Protein AF-A0A7W4IZR9-F1 (afdb_monomer)

Structure (mmCIF, N/CA/C/O backbone):
data_AF-A0A7W4IZR9-F1
#
_entry.id   AF-A0A7W4IZR9-F1
#
loop_
_atom_site.group_PDB
_atom_site.id
_atom_site.type_symbol
_atom_site.label_atom_id
_atom_site.label_alt_id
_atom_site.label_comp_id
_atom_site.label_asym_id
_atom_site.label_entity_id
_atom_site.label_seq_id
_atom_site.pdbx_PDB_ins_code
_atom_site.Cartn_x
_atom_site.Cartn_y
_atom_site.Cartn_z
_atom_site.occupancy
_atom_site.B_iso_or_equiv
_atom_site.auth_seq_id
_atom_site.auth_comp_id
_atom_site.auth_asym_id
_atom_site.auth_atom_id
_atom_site.pdbx_PDB_model_num
ATOM 1 N N . MET A 1 1 ? 8.338 9.611 -31.378 1.00 27.42 1 MET A N 1
ATOM 2 C CA . MET A 1 1 ? 8.002 8.928 -30.114 1.00 27.42 1 MET A CA 1
ATOM 3 C C . MET A 1 1 ? 8.174 7.439 -30.382 1.00 27.42 1 MET A C 1
ATOM 5 O O . MET A 1 1 ? 7.312 6.849 -31.015 1.00 27.42 1 MET A O 1
ATOM 9 N N . TRP A 1 2 ? 9.362 6.884 -30.121 1.00 26.83 2 TRP A N 1
ATOM 10 C CA . TRP A 1 2 ? 9.598 5.447 -30.323 1.00 26.83 2 TRP A CA 1
ATOM 11 C C . TRP A 1 2 ? 8.881 4.682 -29.202 1.00 26.83 2 TRP A C 1
ATOM 13 O O . TRP A 1 2 ? 8.985 5.121 -28.054 1.00 26.83 2 TRP A O 1
ATOM 23 N N . PRO A 1 3 ? 8.143 3.597 -29.494 1.00 40.88 3 PRO A N 1
ATOM 24 C CA . PRO A 1 3 ? 7.516 2.802 -28.455 1.00 40.88 3 PRO A CA 1
ATOM 25 C C . PRO A 1 3 ? 8.607 2.115 -27.625 1.00 40.88 3 PRO A C 1
ATOM 27 O O . PRO A 1 3 ? 9.744 1.935 -28.061 1.00 40.88 3 PRO A O 1
ATOM 30 N N . ILE A 1 4 ? 8.253 1.781 -26.393 1.00 46.88 4 ILE A N 1
ATOM 31 C CA . ILE A 1 4 ? 9.086 1.159 -25.361 1.00 46.88 4 ILE A CA 1
ATOM 32 C C . ILE A 1 4 ? 10.020 0.081 -25.952 1.00 46.88 4 ILE A C 1
ATOM 34 O O . ILE A 1 4 ? 9.574 -0.832 -26.649 1.00 46.88 4 ILE A O 1
ATOM 38 N N . SER A 1 5 ? 11.330 0.192 -25.692 1.00 54.25 5 SER A N 1
ATOM 39 C CA . SER A 1 5 ? 12.318 -0.663 -26.364 1.00 54.25 5 SER A CA 1
ATOM 40 C C . SER A 1 5 ? 12.225 -2.140 -25.919 1.00 54.25 5 SER A C 1
ATOM 42 O O . SER A 1 5 ? 12.101 -2.392 -24.716 1.00 54.25 5 SER A O 1
ATOM 44 N N . PRO A 1 6 ? 12.374 -3.125 -26.832 1.00 55.69 6 PRO A N 1
ATOM 45 C CA . PRO A 1 6 ? 12.184 -4.556 -26.540 1.00 55.69 6 PRO A CA 1
ATOM 46 C C . PRO A 1 6 ? 13.034 -5.119 -25.406 1.00 55.69 6 PRO A C 1
ATOM 48 O O . PRO A 1 6 ? 12.595 -5.948 -24.611 1.00 55.69 6 PRO A O 1
ATOM 51 N N . ARG A 1 7 ? 14.252 -4.595 -25.298 1.00 53.25 7 ARG A N 1
ATOM 52 C CA . ARG A 1 7 ? 15.245 -4.942 -24.280 1.00 53.25 7 ARG A CA 1
ATOM 53 C C . ARG A 1 7 ? 14.784 -4.651 -22.848 1.00 53.25 7 ARG A C 1
ATOM 55 O O . ARG A 1 7 ? 15.086 -5.423 -21.946 1.00 53.25 7 ARG A O 1
ATOM 62 N N . TRP A 1 8 ? 14.043 -3.563 -22.638 1.00 54.53 8 TRP A N 1
ATOM 63 C CA . TRP A 1 8 ? 13.625 -3.124 -21.305 1.00 54.53 8 TRP A CA 1
ATOM 64 C C . TRP A 1 8 ? 12.586 -4.066 -20.704 1.00 54.53 8 TRP A C 1
ATOM 66 O O . TRP A 1 8 ? 12.704 -4.451 -19.545 1.00 54.53 8 TRP A O 1
ATOM 76 N N . GLN A 1 9 ? 11.602 -4.486 -21.501 1.00 59.94 9 GLN A N 1
ATOM 77 C CA . GLN A 1 9 ? 10.526 -5.354 -21.021 1.00 59.94 9 GLN A CA 1
ATOM 78 C C . GLN A 1 9 ? 10.997 -6.790 -20.759 1.00 59.94 9 GLN A C 1
ATOM 80 O O . GLN A 1 9 ? 10.560 -7.398 -19.784 1.00 59.94 9 GLN A O 1
ATOM 85 N N . GLY A 1 10 ? 11.922 -7.321 -21.573 1.00 57.09 10 GLY A N 1
ATOM 86 C CA . GLY A 1 10 ? 12.512 -8.643 -21.328 1.00 57.09 10 GLY A CA 1
ATOM 87 C C . GLY A 1 10 ? 13.299 -8.696 -20.020 1.00 57.09 10 GLY A C 1
ATOM 88 O O . GLY A 1 10 ? 13.098 -9.574 -19.185 1.00 57.09 10 GLY A O 1
ATOM 89 N N . VAL A 1 11 ? 14.133 -7.687 -19.793 1.00 56.66 11 VAL A N 1
ATOM 90 C CA . VAL A 1 11 ? 14.929 -7.552 -18.571 1.00 56.66 11 VAL A CA 1
ATOM 91 C C . VAL A 1 11 ? 14.041 -7.281 -17.346 1.00 56.66 11 VAL A C 1
ATOM 93 O O . VAL A 1 11 ? 14.249 -7.881 -16.298 1.00 56.66 11 VAL A O 1
ATOM 96 N N . ALA A 1 12 ? 12.982 -6.479 -17.477 1.00 57.91 12 ALA A N 1
ATOM 97 C CA . ALA A 1 12 ? 11.989 -6.283 -16.418 1.00 57.91 12 ALA A CA 1
ATOM 98 C C . ALA A 1 12 ? 11.250 -7.584 -16.040 1.00 57.91 12 ALA A C 1
ATOM 100 O O . ALA A 1 12 ? 11.080 -7.872 -14.855 1.00 57.91 12 ALA A O 1
ATOM 101 N N . ARG A 1 13 ? 10.864 -8.410 -17.025 1.00 62.53 13 ARG A N 1
ATOM 102 C CA . ARG A 1 13 ? 10.234 -9.719 -16.773 1.00 62.53 13 ARG A CA 1
ATOM 103 C C . ARG A 1 13 ? 11.164 -10.710 -16.086 1.00 62.53 13 ARG A C 1
ATOM 105 O O . ARG A 1 13 ? 10.708 -11.425 -15.196 1.00 62.53 13 ARG A O 1
ATOM 112 N N . TYR A 1 14 ? 12.450 -10.725 -16.443 1.00 57.53 14 TYR A N 1
ATOM 113 C CA . TYR A 1 14 ? 13.435 -11.498 -15.684 1.00 57.53 14 TYR A CA 1
ATOM 114 C C . TYR A 1 14 ? 13.485 -11.040 -14.225 1.00 57.53 14 TYR A C 1
ATOM 116 O O . TYR A 1 14 ? 13.451 -11.876 -13.329 1.00 57.53 14 TYR A O 1
ATOM 124 N N . GLY A 1 15 ? 13.519 -9.726 -13.977 1.00 55.06 15 GLY A N 1
ATOM 125 C CA . GLY A 1 15 ? 13.535 -9.169 -12.620 1.00 55.06 15 GLY A CA 1
ATOM 126 C C . GLY A 1 15 ? 12.323 -9.584 -11.779 1.00 55.06 15 GLY A C 1
ATOM 127 O O . GLY A 1 15 ? 12.461 -9.778 -10.575 1.00 55.06 15 GLY A O 1
ATOM 128 N N . ALA A 1 16 ? 11.166 -9.780 -12.420 1.00 53.25 16 ALA A N 1
ATOM 129 C CA . ALA A 1 16 ? 9.924 -10.203 -11.775 1.00 53.25 16 ALA A CA 1
ATOM 130 C C . ALA A 1 16 ? 9.817 -11.715 -11.502 1.00 53.25 16 ALA A C 1
ATOM 132 O O . ALA A 1 16 ? 9.139 -12.108 -10.558 1.00 53.25 16 ALA A O 1
ATOM 133 N N . ARG A 1 17 ? 10.429 -12.575 -12.330 1.00 59.88 17 ARG A N 1
ATOM 134 C CA . ARG A 1 17 ? 10.197 -14.038 -12.291 1.00 59.88 17 ARG A CA 1
ATOM 135 C C . ARG A 1 17 ? 11.447 -14.901 -12.132 1.00 59.88 17 ARG A C 1
ATOM 137 O O . ARG A 1 17 ? 11.329 -16.102 -11.915 1.00 59.88 17 ARG A O 1
ATOM 144 N N . GLY A 1 18 ? 12.638 -14.326 -12.277 1.00 59.31 18 GLY A N 1
ATOM 145 C CA . GLY A 1 18 ? 13.913 -15.039 -12.167 1.00 59.31 18 GLY A CA 1
ATOM 146 C C . GLY A 1 18 ? 14.180 -16.066 -13.276 1.00 59.31 18 GLY A C 1
ATOM 147 O O . GLY A 1 18 ? 15.055 -16.913 -13.112 1.00 59.31 18 GLY A O 1
ATOM 148 N N . GLN A 1 19 ? 13.442 -16.027 -14.393 1.00 69.19 19 GLN A N 1
ATOM 149 C CA . GLN A 1 19 ? 13.581 -16.983 -15.498 1.00 69.19 19 GLN A CA 1
ATOM 150 C C . GLN A 1 19 ? 14.092 -16.309 -16.777 1.00 69.19 19 GLN A C 1
ATOM 152 O O . GLN A 1 19 ? 13.472 -15.385 -17.302 1.00 69.19 19 GLN A O 1
ATOM 157 N N . ALA A 1 20 ? 15.218 -16.800 -17.306 1.00 68.75 20 ALA A N 1
ATOM 158 C CA . ALA A 1 20 ? 15.829 -16.287 -18.536 1.00 68.75 20 ALA A CA 1
ATOM 159 C C . ALA A 1 20 ? 14.949 -16.507 -19.779 1.00 68.75 20 ALA A C 1
ATOM 161 O O . ALA A 1 20 ? 14.895 -15.634 -20.641 1.00 68.75 20 ALA A O 1
ATOM 162 N N . ALA A 1 21 ? 14.203 -17.615 -19.833 1.00 73.25 21 ALA A N 1
ATOM 163 C CA . ALA A 1 21 ? 13.270 -17.917 -20.921 1.00 73.25 21 ALA A CA 1
ATOM 164 C C . ALA A 1 21 ? 12.204 -16.819 -21.093 1.00 73.25 21 ALA A C 1
ATOM 166 O O . ALA A 1 21 ? 12.050 -16.267 -22.181 1.00 73.25 21 ALA A O 1
ATOM 167 N N . ASP A 1 22 ? 11.564 -16.406 -19.992 1.00 70.44 22 ASP A N 1
ATOM 168 C CA . ASP A 1 22 ? 10.565 -15.328 -19.983 1.00 70.44 22 ASP A CA 1
ATOM 169 C C . ASP A 1 22 ? 11.148 -13.989 -20.465 1.00 70.44 22 ASP A C 1
ATOM 171 O O . ASP A 1 22 ? 10.457 -13.190 -21.107 1.00 70.44 22 ASP A O 1
ATOM 175 N N . ALA A 1 23 ? 12.428 -13.742 -20.174 1.00 69.25 23 ALA A N 1
ATOM 176 C CA . ALA A 1 23 ? 13.152 -12.555 -20.614 1.00 69.25 23 ALA A CA 1
ATOM 177 C C . ALA A 1 23 ? 13.374 -12.549 -22.131 1.00 69.25 23 ALA A C 1
ATOM 179 O O . ALA A 1 23 ? 13.130 -11.535 -22.792 1.00 69.25 23 ALA A O 1
ATOM 180 N N . LEU A 1 24 ? 13.820 -13.689 -22.670 1.00 76.00 24 LEU A N 1
ATOM 181 C CA . LEU A 1 24 ? 14.088 -13.896 -24.091 1.00 76.00 24 LEU A CA 1
ATOM 182 C C . LEU A 1 24 ? 12.796 -13.800 -24.913 1.00 76.00 24 LEU A C 1
ATOM 184 O O . LEU A 1 24 ? 12.752 -13.055 -25.893 1.00 76.00 24 LEU A O 1
ATOM 188 N N . ASP A 1 25 ? 11.728 -14.471 -24.478 1.00 79.69 25 ASP A N 1
ATOM 189 C CA . ASP A 1 25 ? 10.438 -14.470 -25.176 1.00 79.69 25 ASP A CA 1
ATOM 190 C C . ASP A 1 25 ? 9.764 -13.097 -25.167 1.00 79.69 25 ASP A C 1
ATOM 192 O O . ASP A 1 25 ? 9.216 -12.661 -26.182 1.00 79.69 25 ASP A O 1
ATOM 196 N N . THR A 1 26 ? 9.834 -12.382 -24.041 1.00 75.88 26 THR A N 1
ATOM 197 C CA . THR A 1 26 ? 9.292 -11.020 -23.954 1.00 75.88 26 THR A CA 1
ATOM 198 C C . THR A 1 26 ? 10.083 -10.063 -24.841 1.00 75.88 26 THR A C 1
ATOM 200 O O . THR A 1 26 ? 9.488 -9.256 -25.552 1.00 75.88 26 THR A O 1
ATOM 203 N N . ALA A 1 27 ? 11.417 -10.159 -24.850 1.00 73.88 27 ALA A N 1
ATOM 204 C CA . ALA A 1 27 ? 12.244 -9.335 -25.725 1.00 73.88 27 ALA A CA 1
ATOM 205 C C . ALA A 1 27 ? 11.948 -9.598 -27.212 1.00 73.88 27 ALA A C 1
ATOM 207 O O . ALA A 1 27 ? 11.885 -8.643 -27.984 1.00 73.88 27 ALA A O 1
ATOM 208 N N . ALA A 1 28 ? 11.705 -10.854 -27.606 1.00 77.00 28 ALA A N 1
ATOM 209 C CA . ALA A 1 28 ? 11.294 -11.203 -28.966 1.00 77.00 28 ALA A CA 1
ATOM 210 C C . ALA A 1 28 ? 9.917 -10.620 -29.315 1.00 77.00 28 ALA A C 1
ATOM 212 O O . ALA A 1 28 ? 9.782 -9.910 -30.309 1.00 77.00 28 ALA A O 1
ATOM 213 N N . ALA A 1 29 ? 8.914 -10.825 -28.456 1.00 76.88 29 ALA A N 1
ATOM 214 C CA . ALA A 1 29 ? 7.553 -10.335 -28.686 1.00 76.88 29 ALA A CA 1
ATOM 215 C C . ALA A 1 29 ? 7.487 -8.803 -28.823 1.00 76.88 29 ALA A C 1
ATOM 217 O O . ALA A 1 29 ? 6.758 -8.268 -29.657 1.00 76.88 29 ALA A O 1
ATOM 218 N N . VAL A 1 30 ? 8.274 -8.068 -28.034 1.00 72.19 30 VAL A N 1
ATOM 219 C CA . VAL A 1 30 ? 8.316 -6.603 -28.142 1.00 72.19 30 VAL A CA 1
ATOM 220 C C . VAL A 1 30 ? 9.112 -6.157 -29.370 1.00 72.19 30 VAL A C 1
ATOM 222 O O . VAL A 1 30 ? 8.834 -5.093 -29.922 1.00 72.19 30 VAL A O 1
ATOM 225 N N . ALA A 1 31 ? 10.085 -6.945 -29.833 1.00 72.06 31 ALA A N 1
ATOM 226 C CA . ALA A 1 31 ? 10.785 -6.669 -31.083 1.00 72.06 31 ALA A CA 1
ATOM 227 C C . ALA A 1 31 ? 9.821 -6.785 -32.276 1.00 72.06 31 ALA A C 1
ATOM 229 O O . ALA A 1 31 ? 9.785 -5.878 -33.110 1.00 72.06 31 ALA A O 1
ATOM 230 N N . GLU A 1 32 ? 8.973 -7.819 -32.288 1.00 77.31 32 GLU A N 1
ATOM 231 C CA . GLU A 1 32 ? 7.885 -7.983 -33.262 1.00 77.31 32 GLU A CA 1
ATOM 232 C C . GLU A 1 32 ? 6.902 -6.801 -33.223 1.00 77.31 32 GLU A C 1
ATOM 234 O O . GLU A 1 32 ? 6.592 -6.196 -34.251 1.00 77.31 32 GLU A O 1
ATOM 239 N N . LEU A 1 33 ? 6.482 -6.387 -32.020 1.00 73.00 33 LEU A N 1
ATOM 240 C CA . LEU A 1 33 ? 5.587 -5.239 -31.830 1.00 73.00 33 LEU A CA 1
ATOM 241 C C . LEU A 1 33 ? 6.182 -3.921 -32.361 1.00 73.00 33 LEU A C 1
ATOM 243 O O . LEU A 1 33 ? 5.450 -3.029 -32.786 1.00 73.00 33 LEU A O 1
ATOM 247 N N . ASN A 1 34 ? 7.512 -3.804 -32.363 1.00 68.31 34 ASN A N 1
ATOM 248 C CA . ASN A 1 34 ? 8.249 -2.654 -32.885 1.00 68.31 34 ASN A CA 1
ATOM 249 C C . ASN A 1 34 ? 8.619 -2.784 -34.378 1.00 68.31 34 ASN A C 1
ATOM 251 O O . ASN A 1 34 ? 9.448 -2.022 -34.878 1.00 68.31 34 ASN A O 1
ATOM 255 N N . GLY A 1 35 ? 7.991 -3.711 -35.110 1.00 70.38 35 GLY A N 1
ATOM 256 C CA . GLY A 1 35 ? 8.065 -3.785 -36.571 1.00 70.38 35 GLY A CA 1
ATOM 257 C C . GLY A 1 35 ? 9.043 -4.817 -37.134 1.00 70.38 35 GLY A C 1
ATOM 258 O O . GLY A 1 35 ? 9.274 -4.815 -38.347 1.00 70.38 35 GLY A O 1
ATOM 259 N N . LEU A 1 36 ? 9.606 -5.708 -36.307 1.00 78.00 36 LEU A N 1
ATOM 260 C CA . LEU A 1 36 ? 10.170 -6.959 -36.826 1.00 78.00 36 LEU A CA 1
ATOM 261 C C . LEU A 1 36 ? 9.022 -7.870 -37.288 1.00 78.00 36 LEU A C 1
ATOM 263 O O . LEU A 1 36 ? 8.046 -8.034 -36.560 1.00 78.00 36 LEU A O 1
ATOM 267 N N . PRO A 1 37 ? 9.094 -8.471 -38.485 1.00 79.12 37 PRO A N 1
ATOM 268 C CA . PRO A 1 37 ? 8.110 -9.471 -38.866 1.00 79.12 37 PRO A CA 1
ATOM 269 C C . PRO A 1 37 ? 8.256 -10.691 -37.952 1.00 79.12 37 PRO A C 1
ATOM 271 O O . PRO A 1 37 ? 9.381 -11.107 -37.682 1.00 79.12 37 PRO A O 1
ATOM 274 N N . ALA A 1 38 ? 7.135 -11.271 -37.520 1.00 76.12 38 ALA A N 1
ATOM 275 C CA . ALA A 1 38 ? 7.148 -12.511 -36.750 1.00 76.12 38 ALA A CA 1
ATOM 276 C C . ALA A 1 38 ? 7.843 -13.617 -37.556 1.00 76.12 38 ALA A C 1
ATOM 278 O O . ALA A 1 38 ? 7.475 -13.888 -38.707 1.00 76.12 38 ALA A O 1
ATOM 279 N N . GLY A 1 39 ? 8.872 -14.214 -36.965 1.00 77.94 39 GLY A N 1
ATOM 280 C CA . GLY A 1 39 ? 9.721 -15.194 -37.615 1.00 77.94 39 GLY A CA 1
ATOM 281 C C . GLY A 1 39 ? 9.673 -16.568 -36.965 1.00 77.94 39 GLY A C 1
ATOM 282 O O . GLY A 1 39 ? 8.850 -16.877 -36.101 1.00 77.94 39 GLY A O 1
ATOM 283 N N . THR A 1 40 ? 10.568 -17.438 -37.428 1.00 83.12 40 THR A N 1
ATOM 284 C CA . THR A 1 40 ? 10.798 -18.724 -36.769 1.00 83.12 40 THR A CA 1
ATOM 285 C C . THR A 1 40 ? 11.778 -18.513 -35.626 1.00 83.12 40 THR A C 1
ATOM 287 O O . THR A 1 40 ? 12.923 -18.109 -35.856 1.00 83.12 40 THR A O 1
ATOM 290 N N . ARG A 1 41 ? 11.327 -18.821 -34.407 1.00 85.50 41 ARG A N 1
ATOM 291 C CA . ARG A 1 41 ? 12.147 -18.778 -33.197 1.00 85.50 41 ARG A CA 1
ATOM 292 C C . ARG A 1 41 ? 12.936 -20.075 -33.040 1.00 85.50 41 ARG A C 1
ATOM 294 O O . ARG A 1 41 ? 12.390 -21.168 -33.171 1.00 85.50 41 ARG A O 1
ATOM 301 N N . SER A 1 42 ? 14.223 -19.952 -32.754 1.00 84.94 42 SER A N 1
ATOM 302 C CA . SER A 1 42 ? 15.137 -21.071 -32.501 1.00 84.94 42 SER A CA 1
ATOM 303 C C . SER A 1 42 ? 16.164 -20.682 -31.440 1.00 84.94 42 SER A C 1
ATOM 305 O O . SER A 1 42 ? 16.415 -19.499 -31.239 1.00 84.94 42 SER A O 1
ATOM 307 N N . GLY A 1 43 ? 16.747 -21.647 -30.734 1.00 81.94 43 GLY A N 1
ATOM 308 C CA . GLY A 1 43 ? 17.713 -21.376 -29.666 1.00 81.94 43 GLY A CA 1
ATOM 309 C C . GLY A 1 43 ? 17.598 -22.367 -28.516 1.00 81.94 43 GLY A C 1
ATOM 310 O O . GLY A 1 43 ? 16.838 -23.330 -28.597 1.00 81.94 43 GLY A O 1
ATOM 311 N N . ASP A 1 44 ? 18.362 -22.134 -27.452 1.00 79.94 44 ASP A N 1
ATOM 312 C CA . ASP A 1 44 ? 18.345 -22.981 -26.253 1.00 79.94 44 ASP A CA 1
ATOM 313 C C . ASP A 1 44 ? 17.258 -22.565 -25.243 1.00 79.94 44 ASP A C 1
ATOM 315 O O . ASP A 1 44 ? 17.029 -23.275 -24.266 1.00 79.94 44 ASP A O 1
ATOM 319 N N . GLY A 1 45 ? 16.600 -21.417 -25.464 1.00 73.44 45 GLY A N 1
ATOM 320 C CA . GLY A 1 45 ? 15.556 -20.870 -24.590 1.00 73.44 45 GLY A CA 1
ATOM 321 C C . GLY A 1 45 ? 16.053 -20.459 -23.200 1.00 73.44 45 GLY A C 1
ATOM 322 O O . GLY A 1 45 ? 15.251 -20.078 -22.354 1.00 73.44 45 GLY A O 1
ATOM 323 N N . ALA A 1 46 ? 17.362 -20.521 -22.954 1.00 72.38 46 ALA A N 1
ATOM 324 C CA . ALA A 1 46 ? 17.973 -20.277 -21.651 1.00 72.38 46 ALA A CA 1
ATOM 325 C C . ALA A 1 46 ? 19.037 -19.176 -21.701 1.00 72.38 46 ALA A C 1
ATOM 327 O O . ALA A 1 46 ? 19.160 -18.390 -20.765 1.00 72.38 46 ALA A O 1
ATOM 328 N N . THR A 1 47 ? 19.793 -19.094 -22.793 1.00 79.25 47 THR A N 1
ATOM 329 C CA . THR A 1 47 ? 20.830 -18.078 -23.002 1.00 79.25 47 THR A CA 1
ATOM 330 C C . THR A 1 47 ? 20.696 -17.378 -24.340 1.00 79.25 47 THR A C 1
ATOM 332 O O . THR A 1 47 ? 21.155 -16.250 -24.477 1.00 79.25 47 THR A O 1
ATOM 335 N N . THR A 1 48 ? 20.073 -18.011 -25.330 1.00 85.00 48 THR A N 1
ATOM 336 C CA . THR A 1 48 ? 19.986 -17.472 -26.681 1.00 85.00 48 THR A CA 1
ATOM 337 C C . THR A 1 48 ? 18.641 -17.800 -27.307 1.00 85.00 48 THR A C 1
ATOM 339 O O . THR A 1 48 ? 18.183 -18.944 -27.292 1.00 85.00 48 THR A O 1
ATOM 342 N N . LEU A 1 49 ? 18.041 -16.786 -27.921 1.00 87.44 49 LEU A N 1
ATOM 343 C CA . LEU A 1 49 ? 16.877 -16.908 -28.780 1.00 87.44 49 LEU A CA 1
ATOM 344 C C . LEU A 1 49 ? 17.148 -16.144 -30.078 1.00 87.44 49 LEU A C 1
ATOM 346 O O . LEU A 1 49 ? 17.493 -14.965 -30.063 1.00 87.44 49 LEU A O 1
ATOM 350 N N . THR A 1 50 ? 17.000 -16.819 -31.206 1.00 86.38 50 THR A N 1
ATOM 351 C CA . THR A 1 50 ? 17.118 -16.248 -32.543 1.00 86.38 50 THR A CA 1
ATOM 352 C C . THR A 1 50 ? 15.752 -16.265 -33.203 1.00 86.38 50 THR A C 1
ATOM 354 O O . THR A 1 50 ? 15.163 -17.331 -33.377 1.00 86.38 50 THR A O 1
ATOM 357 N N . ASP A 1 51 ? 15.271 -15.091 -33.589 1.00 85.62 51 ASP A N 1
ATOM 358 C CA . ASP A 1 51 ? 14.058 -14.912 -34.374 1.00 85.62 51 ASP A CA 1
ATOM 359 C C . ASP A 1 51 ? 14.428 -14.510 -35.806 1.00 85.62 51 ASP A C 1
ATOM 361 O O . ASP A 1 51 ? 15.184 -13.561 -36.033 1.00 85.62 51 ASP A O 1
ATOM 365 N N . SER A 1 52 ? 13.954 -15.280 -36.780 1.00 84.38 52 SER A N 1
ATOM 366 C CA . SER A 1 52 ? 14.347 -15.148 -38.183 1.00 84.38 52 SER A CA 1
ATOM 367 C C . SER A 1 52 ? 13.129 -15.000 -39.088 1.00 84.38 52 SER A C 1
ATOM 369 O O . SER A 1 52 ? 12.279 -15.889 -39.170 1.00 84.38 52 SER A O 1
ATOM 371 N N . ALA A 1 53 ? 13.056 -13.872 -39.796 1.00 82.44 53 ALA A N 1
ATOM 372 C CA . ALA A 1 53 ? 11.948 -13.535 -40.681 1.00 82.44 53 ALA A CA 1
ATOM 373 C C . ALA A 1 53 ? 12.456 -12.929 -41.998 1.00 82.44 53 ALA A C 1
ATOM 375 O O . ALA A 1 53 ? 12.751 -11.734 -42.106 1.00 82.44 53 ALA A O 1
ATOM 376 N N . GLY A 1 54 ? 12.559 -13.761 -43.037 1.00 80.94 54 GLY A N 1
ATOM 377 C CA . GLY A 1 54 ? 13.047 -13.339 -44.351 1.00 80.94 54 GLY A CA 1
ATOM 378 C C . GLY A 1 54 ? 14.488 -12.819 -44.291 1.00 80.94 54 GLY A C 1
ATOM 379 O O . GLY A 1 54 ? 15.399 -13.561 -43.945 1.00 80.94 54 GLY A O 1
ATOM 380 N N . ALA A 1 55 ? 14.696 -11.545 -44.638 1.00 76.56 55 ALA A N 1
ATOM 381 C CA . ALA A 1 55 ? 16.012 -10.892 -44.601 1.00 76.56 55 ALA A CA 1
ATOM 382 C C . ALA A 1 55 ? 16.410 -10.361 -43.209 1.00 76.56 55 ALA A C 1
ATOM 384 O O . ALA A 1 55 ? 17.473 -9.751 -43.082 1.00 76.56 55 ALA A O 1
ATOM 385 N N . TYR A 1 56 ? 15.551 -10.535 -42.200 1.00 82.06 56 TYR A N 1
ATOM 386 C CA . TYR A 1 56 ? 15.774 -10.085 -40.830 1.00 82.06 56 TYR A CA 1
ATOM 387 C C . TYR A 1 56 ? 16.170 -11.256 -39.935 1.00 82.06 56 TYR A C 1
ATOM 389 O O . TYR A 1 56 ? 15.507 -12.294 -39.929 1.00 82.06 56 TYR A O 1
ATOM 397 N N . VAL A 1 57 ? 17.217 -11.055 -39.140 1.00 84.25 57 VAL A N 1
ATOM 398 C CA . VAL A 1 57 ? 17.627 -11.969 -38.072 1.00 84.25 57 VAL A CA 1
ATOM 399 C C . VAL A 1 57 ? 17.808 -11.159 -36.795 1.00 84.25 57 VAL A C 1
ATOM 401 O O . VAL A 1 57 ? 18.684 -10.298 -36.723 1.00 84.25 57 VAL A O 1
ATOM 404 N N . ALA A 1 58 ? 16.985 -11.426 -35.786 1.00 84.00 58 ALA A N 1
ATOM 405 C CA . ALA A 1 58 ? 17.144 -10.898 -34.442 1.00 84.00 58 ALA A CA 1
ATOM 406 C C . ALA A 1 58 ? 17.772 -11.975 -33.554 1.00 84.00 58 ALA A C 1
ATOM 408 O O . ALA A 1 58 ? 17.236 -13.067 -33.409 1.00 84.00 58 ALA A O 1
ATOM 409 N N . THR A 1 59 ? 18.924 -11.680 -32.961 1.00 85.69 59 THR A N 1
ATOM 410 C CA . THR A 1 59 ? 19.582 -12.540 -31.974 1.00 85.69 59 THR A CA 1
ATOM 411 C C . THR A 1 59 ? 19.478 -11.882 -30.611 1.00 85.69 59 THR A C 1
ATOM 413 O O . THR A 1 59 ? 19.950 -10.759 -30.420 1.00 85.69 59 THR A O 1
ATOM 416 N N . ILE A 1 60 ? 18.851 -12.580 -29.675 1.00 85.12 60 ILE A N 1
ATOM 417 C CA . ILE A 1 60 ? 18.632 -12.155 -28.301 1.00 85.12 60 ILE A CA 1
ATOM 418 C C . ILE A 1 60 ? 19.478 -13.062 -27.424 1.00 85.12 60 ILE A C 1
ATOM 420 O O . ILE A 1 60 ? 19.285 -14.275 -27.421 1.00 85.12 60 ILE A O 1
ATOM 424 N N . THR A 1 61 ? 20.424 -12.488 -26.694 1.00 85.38 61 THR A N 1
ATOM 425 C CA . THR A 1 61 ? 21.264 -13.235 -25.760 1.00 85.38 61 THR A CA 1
ATOM 426 C C . THR A 1 61 ? 21.043 -12.756 -24.341 1.00 85.38 61 THR A C 1
ATOM 428 O O . THR A 1 61 ? 20.924 -11.559 -24.081 1.00 85.38 61 THR A O 1
ATOM 431 N N . PHE A 1 62 ? 21.005 -13.709 -23.422 1.00 77.62 62 PHE A N 1
ATOM 432 C CA . PHE A 1 62 ? 20.963 -13.510 -21.989 1.00 77.62 62 PHE A CA 1
ATOM 433 C C . PHE A 1 62 ? 22.282 -13.999 -21.383 1.00 77.62 62 PHE A C 1
ATOM 435 O O . PHE A 1 62 ? 22.668 -15.154 -21.557 1.00 77.62 62 PHE A O 1
ATOM 442 N N . ALA A 1 63 ? 22.975 -13.114 -20.669 1.00 78.75 63 ALA A N 1
ATOM 443 C CA . ALA A 1 63 ? 24.211 -13.416 -19.960 1.00 78.75 63 ALA A CA 1
ATOM 444 C C . ALA A 1 63 ? 24.053 -13.137 -18.452 1.00 78.75 63 ALA A C 1
ATOM 446 O O . ALA A 1 63 ? 23.519 -12.086 -18.078 1.00 78.75 63 ALA A O 1
ATOM 447 N N . PRO A 1 64 ? 24.542 -14.020 -17.561 1.00 54.91 64 PRO A N 1
ATOM 448 C CA . PRO A 1 64 ? 24.529 -13.774 -16.118 1.00 54.91 64 PRO A CA 1
ATOM 449 C C . PRO A 1 64 ? 25.297 -12.490 -15.722 1.00 54.91 64 PRO A C 1
ATOM 451 O O . PRO A 1 64 ? 26.303 -12.171 -16.359 1.00 54.91 64 PRO A O 1
ATOM 454 N N . PRO A 1 65 ? 24.882 -11.754 -14.666 1.00 52.31 65 PRO A N 1
ATOM 455 C CA . PRO A 1 65 ? 23.756 -12.050 -13.776 1.00 52.31 65 PRO A CA 1
ATOM 456 C C . PRO A 1 65 ? 22.384 -11.625 -14.320 1.00 52.31 65 PRO A C 1
ATOM 458 O O . PRO A 1 65 ? 21.394 -12.057 -13.741 1.00 52.31 65 PRO A O 1
ATOM 461 N N . ALA A 1 66 ? 22.325 -10.803 -15.384 1.00 66.62 66 ALA A N 1
ATOM 462 C CA . ALA A 1 66 ? 21.099 -10.422 -16.101 1.00 66.62 66 ALA A CA 1
ATOM 463 C C . ALA A 1 66 ? 21.336 -9.336 -17.178 1.00 66.62 66 ALA A C 1
ATOM 465 O O . ALA A 1 66 ? 20.742 -8.256 -17.161 1.00 66.62 66 ALA A O 1
ATOM 466 N N . ILE A 1 67 ? 22.245 -9.586 -18.114 1.00 71.81 67 ILE A N 1
ATOM 467 C CA . ILE A 1 67 ? 22.454 -8.729 -19.286 1.00 71.81 67 ILE A CA 1
ATOM 468 C C . ILE A 1 67 ? 21.686 -9.338 -20.452 1.00 71.81 67 ILE A C 1
ATOM 470 O O . ILE A 1 67 ? 21.926 -10.487 -20.808 1.00 71.81 67 ILE A O 1
ATOM 474 N N . LEU A 1 68 ? 20.797 -8.563 -21.065 1.00 79.06 68 LEU A N 1
ATOM 475 C CA . LEU A 1 68 ? 20.062 -8.948 -22.260 1.00 79.06 68 LEU A CA 1
ATOM 476 C C . LEU A 1 68 ? 20.510 -8.082 -23.435 1.00 79.06 68 LEU A C 1
ATOM 478 O O . LEU A 1 68 ? 20.393 -6.857 -23.407 1.00 79.06 68 LEU A O 1
ATOM 482 N N . THR A 1 69 ? 21.031 -8.722 -24.475 1.00 81.69 69 THR A N 1
ATOM 483 C CA . THR A 1 69 ? 21.461 -8.057 -25.706 1.00 81.69 69 THR A CA 1
ATOM 484 C C . THR A 1 69 ? 20.549 -8.472 -26.846 1.00 81.69 69 THR A C 1
ATOM 486 O O . THR A 1 69 ? 20.408 -9.656 -27.120 1.00 81.69 69 THR A O 1
ATOM 489 N N . VAL A 1 70 ? 19.964 -7.499 -27.537 1.00 82.94 70 VAL A N 1
ATOM 490 C CA . VAL A 1 70 ? 19.201 -7.685 -28.772 1.00 82.94 70 VAL A CA 1
ATOM 491 C C . VAL A 1 70 ? 20.037 -7.138 -29.924 1.00 82.94 70 VAL A C 1
ATOM 493 O O . VAL A 1 70 ? 20.363 -5.952 -29.958 1.00 82.94 70 VAL A O 1
ATOM 496 N N . THR A 1 71 ? 20.390 -7.998 -30.873 1.00 85.19 71 THR A N 1
ATOM 497 C CA . THR A 1 71 ? 21.082 -7.615 -32.108 1.00 85.19 71 THR A CA 1
ATOM 498 C C . THR A 1 71 ? 20.195 -7.951 -33.291 1.00 85.19 71 THR A C 1
ATOM 500 O O . THR A 1 71 ? 19.844 -9.109 -33.483 1.00 85.19 71 THR A O 1
ATOM 503 N N . ILE A 1 72 ? 19.837 -6.952 -34.088 1.00 85.00 72 ILE A N 1
ATOM 504 C CA . ILE A 1 72 ? 19.027 -7.121 -35.295 1.00 85.00 72 ILE A CA 1
ATOM 505 C C . ILE A 1 72 ? 19.938 -6.913 -36.493 1.00 85.00 72 ILE A C 1
ATOM 507 O O . ILE A 1 72 ? 20.579 -5.870 -36.601 1.00 85.00 72 ILE A O 1
ATOM 511 N N . VAL A 1 73 ? 19.973 -7.883 -37.400 1.00 86.50 73 VAL A N 1
ATOM 512 C CA . VAL A 1 73 ? 20.698 -7.812 -38.669 1.00 86.50 73 VAL A CA 1
ATOM 513 C C . VAL A 1 73 ? 19.694 -7.884 -39.810 1.00 86.50 73 VAL A C 1
ATOM 515 O O . VAL A 1 73 ? 18.811 -8.740 -39.818 1.00 86.50 73 VAL A O 1
ATOM 518 N N . LYS A 1 74 ? 19.834 -6.979 -40.779 1.00 85.81 74 LYS A N 1
ATOM 519 C CA . LYS A 1 74 ? 19.093 -6.992 -42.038 1.00 85.81 74 LYS A CA 1
ATOM 520 C C . LYS A 1 74 ? 20.060 -7.061 -43.211 1.00 85.81 74 LYS A C 1
ATOM 522 O O . LYS A 1 74 ? 20.903 -6.178 -43.360 1.00 85.81 74 LYS A O 1
ATOM 527 N N . GLU A 1 75 ? 19.875 -8.034 -44.092 1.00 82.06 75 GLU A N 1
ATOM 528 C CA . GLU A 1 75 ? 20.566 -8.060 -45.383 1.00 82.06 75 GLU A CA 1
ATOM 529 C C . GLU A 1 75 ? 19.903 -7.069 -46.349 1.00 82.06 75 GLU A C 1
ATOM 531 O O . GLU A 1 75 ? 18.781 -7.278 -46.818 1.00 82.06 75 GLU A O 1
ATOM 536 N N . ALA A 1 76 ? 20.577 -5.951 -46.629 1.00 80.44 76 ALA A N 1
ATOM 537 C CA . ALA A 1 76 ? 20.101 -4.934 -47.562 1.00 80.44 76 ALA A CA 1
ATOM 538 C C . ALA A 1 76 ? 20.795 -5.080 -48.929 1.00 80.44 76 ALA A C 1
ATOM 540 O O . ALA A 1 76 ? 22.020 -5.214 -48.979 1.00 80.44 76 ALA A O 1
ATOM 541 N N . PRO A 1 77 ? 20.061 -5.031 -50.056 1.00 76.94 77 PRO A N 1
ATOM 542 C CA . PRO A 1 77 ? 20.669 -5.096 -51.379 1.00 76.94 77 PRO A CA 1
ATOM 543 C C . PRO A 1 77 ? 21.544 -3.866 -51.643 1.00 76.94 77 PRO A C 1
ATOM 545 O O . PRO A 1 77 ? 21.155 -2.725 -51.379 1.00 76.94 77 PRO A O 1
ATOM 548 N N . ARG A 1 78 ? 22.734 -4.093 -52.201 1.00 73.06 78 ARG A N 1
ATOM 549 C CA . ARG A 1 78 ? 23.669 -3.029 -52.578 1.00 73.06 78 ARG A CA 1
ATOM 550 C C . ARG A 1 78 ? 23.329 -2.525 -53.980 1.00 73.06 78 ARG A C 1
ATOM 552 O O . ARG A 1 78 ? 23.706 -3.149 -54.959 1.00 73.06 78 ARG A O 1
ATOM 559 N N . LEU A 1 79 ? 22.642 -1.387 -54.097 1.00 72.88 79 LEU A N 1
ATOM 560 C CA . LEU A 1 79 ? 22.199 -0.886 -55.411 1.00 72.88 79 LEU A CA 1
ATOM 561 C C . LEU A 1 79 ? 23.359 -0.413 -56.309 1.00 72.88 79 LEU A C 1
ATOM 563 O O . LEU A 1 79 ? 23.384 -0.732 -57.491 1.00 72.88 79 LEU A O 1
ATOM 567 N N . PHE A 1 80 ? 24.339 0.312 -55.756 1.00 67.62 80 PHE A N 1
ATOM 568 C CA . PHE A 1 80 ? 25.465 0.864 -56.531 1.00 67.62 80 PHE A CA 1
ATOM 569 C C . PHE A 1 80 ? 26.757 0.043 -56.417 1.00 67.62 80 PHE A C 1
ATOM 571 O O . PHE A 1 80 ? 27.492 -0.097 -57.390 1.00 67.62 80 PHE A O 1
ATOM 578 N N . SER A 1 81 ? 27.053 -0.520 -55.244 1.00 68.25 81 SER A N 1
ATOM 579 C CA . SER A 1 81 ? 28.310 -1.241 -54.995 1.00 68.25 81 SER A CA 1
ATOM 580 C C . SER A 1 81 ? 28.299 -2.702 -55.462 1.00 68.25 81 SER A C 1
ATOM 582 O O . SER A 1 81 ? 29.371 -3.292 -55.580 1.00 68.25 81 SER A O 1
ATOM 584 N N . ALA A 1 82 ? 27.138 -3.261 -55.824 1.00 64.38 82 ALA A N 1
ATOM 585 C CA . ALA A 1 82 ? 27.048 -4.576 -56.470 1.00 64.38 82 ALA A CA 1
ATOM 586 C C . ALA A 1 82 ? 27.661 -4.608 -57.885 1.00 64.38 82 ALA A C 1
ATOM 588 O O . ALA A 1 82 ? 27.944 -5.684 -58.398 1.00 64.38 82 ALA A O 1
ATOM 589 N N . LEU A 1 83 ? 27.904 -3.445 -58.509 1.00 68.38 83 LEU A N 1
ATOM 590 C CA . LEU A 1 83 ? 28.606 -3.344 -59.797 1.00 68.38 83 LEU A CA 1
ATOM 591 C C . LEU A 1 83 ? 30.111 -3.648 -59.688 1.00 68.38 83 LEU A C 1
ATOM 593 O O . LEU A 1 83 ? 30.741 -3.958 -60.695 1.00 68.38 83 LEU A O 1
ATOM 597 N N . PHE A 1 84 ? 30.690 -3.542 -58.486 1.00 74.88 84 PHE A N 1
ATOM 598 C CA . PHE A 1 84 ? 32.144 -3.595 -58.270 1.00 74.88 84 PHE A CA 1
ATOM 599 C C . PHE A 1 84 ? 32.581 -4.611 -57.207 1.00 74.88 84 PHE A C 1
ATOM 601 O O . PHE A 1 84 ? 33.771 -4.889 -57.080 1.00 74.88 84 PHE A O 1
ATOM 608 N N . LEU A 1 85 ? 31.644 -5.157 -56.431 1.00 71.38 85 LEU A N 1
ATOM 609 C CA . LEU A 1 85 ? 31.899 -6.138 -55.378 1.00 71.38 85 LEU A CA 1
ATOM 610 C C . LEU A 1 85 ? 31.158 -7.441 -55.687 1.00 71.38 85 LEU A C 1
ATOM 612 O O . LEU A 1 85 ? 30.068 -7.429 -56.249 1.00 71.38 85 LEU A O 1
ATOM 616 N N . THR A 1 86 ? 31.738 -8.572 -55.290 1.00 67.62 86 THR A N 1
ATOM 617 C CA . THR A 1 86 ? 31.205 -9.916 -55.571 1.00 67.62 86 THR A CA 1
ATOM 618 C C . THR A 1 86 ? 30.016 -10.320 -54.690 1.00 67.62 86 THR A C 1
ATOM 620 O O . THR A 1 86 ? 29.382 -11.334 -54.971 1.00 67.62 86 THR A O 1
ATOM 623 N N . SER A 1 87 ? 29.680 -9.548 -53.647 1.00 64.06 87 SER A N 1
ATOM 624 C CA . SER A 1 87 ? 28.503 -9.775 -52.797 1.00 64.06 87 SER A CA 1
ATOM 625 C C . SER A 1 87 ? 27.399 -8.740 -53.057 1.00 64.06 87 SER A C 1
ATOM 627 O O . SER A 1 87 ? 27.610 -7.531 -52.963 1.00 64.06 87 SER A O 1
ATOM 629 N N . GLY A 1 88 ? 26.193 -9.223 -53.387 1.00 69.31 88 GLY A N 1
ATOM 630 C CA . GLY A 1 88 ? 25.033 -8.394 -53.755 1.00 69.31 88 GLY A CA 1
ATOM 631 C C . GLY A 1 88 ? 24.273 -7.759 -52.580 1.00 69.31 88 GLY A C 1
ATOM 632 O O . GLY A 1 88 ? 23.382 -6.936 -52.800 1.00 69.31 88 GLY A O 1
ATOM 633 N N . THR A 1 89 ? 24.619 -8.101 -51.337 1.00 75.44 89 THR A N 1
ATOM 634 C CA . THR A 1 89 ? 23.973 -7.584 -50.120 1.00 75.44 89 THR A CA 1
ATOM 635 C C . THR A 1 89 ? 24.989 -7.042 -49.115 1.00 75.44 89 THR A C 1
ATOM 637 O O . THR A 1 89 ? 26.194 -7.311 -49.181 1.00 75.44 89 THR A O 1
ATOM 640 N N . GLN A 1 90 ? 24.520 -6.187 -48.210 1.00 79.69 90 GLN A N 1
ATOM 641 C CA . GLN A 1 90 ? 25.267 -5.694 -47.062 1.00 79.69 90 GLN A CA 1
ATOM 642 C C . GLN A 1 90 ? 24.459 -5.943 -45.787 1.00 79.69 90 GLN A C 1
ATOM 644 O O . GLN A 1 90 ? 23.313 -5.485 -45.727 1.00 79.69 90 GLN A O 1
ATOM 649 N N . PRO A 1 91 ? 25.049 -6.572 -44.755 1.00 81.50 91 PRO A N 1
ATOM 650 C CA . PRO A 1 91 ? 24.426 -6.615 -43.445 1.00 81.50 91 PRO A CA 1
ATOM 651 C C . PRO A 1 91 ? 24.386 -5.203 -42.860 1.00 81.50 91 PRO A C 1
ATOM 653 O O . PRO A 1 91 ? 25.409 -4.522 -42.754 1.00 81.50 91 PRO A O 1
ATOM 656 N N . VAL A 1 92 ? 23.194 -4.769 -42.468 1.00 81.81 92 VAL A N 1
ATOM 657 C CA . VAL A 1 92 ? 22.970 -3.589 -41.635 1.00 81.81 92 VAL A CA 1
ATOM 658 C C . VAL A 1 92 ? 22.542 -4.091 -40.267 1.00 81.81 92 VAL A C 1
ATOM 660 O O . VAL A 1 92 ? 21.538 -4.794 -40.160 1.00 81.81 92 VAL A O 1
ATOM 663 N N . SER A 1 93 ? 23.302 -3.751 -39.229 1.00 83.06 93 SER A N 1
ATOM 664 C CA . SER A 1 93 ? 23.041 -4.214 -37.867 1.00 83.06 93 SER A CA 1
ATOM 665 C C . SER A 1 93 ? 22.688 -3.069 -36.924 1.00 83.06 93 SER A C 1
ATOM 667 O O . SER A 1 93 ? 23.334 -2.023 -36.955 1.00 83.06 93 SER A O 1
ATOM 669 N N . ALA A 1 94 ? 21.733 -3.309 -36.032 1.00 80.88 94 ALA A N 1
ATOM 670 C CA . ALA A 1 94 ? 21.470 -2.496 -34.851 1.00 80.88 94 ALA A CA 1
ATOM 671 C C . ALA A 1 94 ? 21.637 -3.371 -33.604 1.00 80.88 94 ALA A C 1
ATOM 673 O O . ALA A 1 94 ? 21.184 -4.516 -33.585 1.00 80.88 94 ALA A O 1
ATOM 674 N N . ARG A 1 95 ? 22.291 -2.844 -32.569 1.00 79.00 95 ARG A N 1
ATOM 675 C CA . ARG A 1 95 ? 22.536 -3.550 -31.308 1.00 79.00 95 ARG A CA 1
ATOM 676 C C . ARG A 1 95 ? 21.999 -2.726 -30.151 1.00 79.00 95 ARG A C 1
ATOM 678 O O . ARG A 1 95 ? 22.126 -1.507 -30.156 1.00 79.00 95 ARG A O 1
ATOM 685 N N . ALA A 1 96 ? 21.391 -3.416 -29.197 1.00 69.62 96 ALA A N 1
ATOM 686 C CA . ALA A 1 96 ? 20.755 -2.837 -28.033 1.00 69.62 96 ALA A CA 1
ATOM 687 C C . ALA A 1 96 ? 21.008 -3.737 -26.811 1.00 69.62 96 ALA A C 1
ATOM 689 O O . ALA A 1 96 ? 20.735 -4.932 -26.853 1.00 69.62 96 ALA A O 1
ATOM 690 N N . VAL A 1 97 ? 21.507 -3.181 -25.715 1.00 74.31 97 VAL A N 1
ATOM 691 C CA . VAL A 1 97 ? 21.880 -3.864 -24.476 1.00 74.31 97 VAL A CA 1
ATOM 692 C C . VAL A 1 97 ? 21.083 -3.272 -23.317 1.00 74.31 97 VAL A C 1
ATOM 694 O O . VAL A 1 97 ? 21.054 -2.055 -23.112 1.00 74.31 97 VAL A O 1
ATOM 697 N N . ALA A 1 98 ? 20.442 -4.142 -22.546 1.00 63.56 98 ALA A N 1
ATOM 698 C CA . ALA A 1 98 ? 19.868 -3.822 -21.249 1.00 63.56 98 ALA A CA 1
ATOM 699 C C . ALA A 1 98 ? 20.477 -4.731 -20.181 1.00 63.56 98 ALA A C 1
ATOM 701 O O . ALA A 1 98 ? 20.886 -5.857 -20.456 1.00 63.56 98 ALA A O 1
ATOM 702 N N . ARG A 1 99 ? 20.554 -4.244 -18.950 1.00 65.69 99 ARG A N 1
ATOM 703 C CA . ARG A 1 99 ? 21.117 -4.981 -17.821 1.00 65.69 99 ARG A CA 1
ATOM 704 C C . ARG A 1 99 ? 20.202 -4.814 -16.621 1.00 65.69 99 ARG A C 1
ATOM 706 O O . ARG A 1 99 ? 19.864 -3.679 -16.309 1.00 65.69 99 ARG A O 1
ATOM 713 N N . LEU A 1 100 ? 19.839 -5.895 -15.926 1.00 58.72 100 LEU A N 1
ATOM 714 C CA . LEU A 1 100 ? 19.399 -5.733 -14.543 1.00 58.72 100 LEU A CA 1
ATOM 715 C C . LEU A 1 100 ? 20.621 -5.416 -13.713 1.00 58.72 100 LEU A C 1
ATOM 717 O O . LEU A 1 100 ? 21.607 -6.158 -13.703 1.00 58.72 100 LEU A O 1
ATOM 721 N N . MET A 1 101 ? 20.550 -4.303 -13.011 1.00 55.62 101 MET A N 1
ATOM 722 C CA . MET A 1 101 ? 21.425 -4.068 -11.884 1.00 55.62 101 MET A CA 1
ATOM 723 C C . MET A 1 101 ? 20.870 -4.905 -10.731 1.00 55.62 101 MET A C 1
ATOM 725 O O . MET A 1 101 ? 19.786 -4.564 -10.252 1.00 55.62 101 MET A O 1
ATOM 729 N N . PRO A 1 102 ? 21.530 -6.015 -10.329 1.00 45.06 102 PRO A N 1
ATOM 730 C CA . PRO A 1 102 ? 21.115 -6.734 -9.138 1.00 45.06 102 PRO A CA 1
ATOM 731 C C . PRO A 1 102 ? 21.191 -5.764 -7.966 1.00 45.06 102 PRO A C 1
ATOM 733 O O . PRO A 1 102 ? 22.230 -5.139 -7.737 1.00 45.06 102 PRO A O 1
ATOM 736 N N . ARG A 1 103 ? 20.082 -5.619 -7.248 1.00 51.16 103 ARG A N 1
ATOM 737 C CA . ARG A 1 103 ? 20.092 -4.940 -5.960 1.00 51.16 103 ARG A CA 1
ATOM 738 C C . ARG A 1 103 ? 20.519 -5.978 -4.927 1.00 51.16 103 ARG A C 1
ATOM 740 O O . ARG A 1 103 ? 20.065 -7.121 -4.980 1.00 51.16 103 ARG A O 1
ATOM 747 N N . ALA A 1 104 ? 21.418 -5.612 -4.019 1.00 39.91 104 ALA A N 1
ATOM 748 C CA . ALA A 1 104 ? 21.950 -6.501 -2.984 1.00 39.91 104 ALA A CA 1
ATOM 749 C C . ALA A 1 104 ? 20.918 -6.780 -1.867 1.00 39.91 104 ALA A C 1
ATOM 751 O O . ALA A 1 104 ? 21.275 -6.771 -0.701 1.00 39.91 104 ALA A O 1
ATOM 752 N N . HIS A 1 105 ? 19.665 -7.057 -2.250 1.00 41.22 105 HIS A N 1
ATOM 753 C CA . HIS A 1 105 ? 18.413 -6.842 -1.514 1.00 41.22 105 HIS A CA 1
ATOM 754 C C . HIS A 1 105 ? 17.915 -5.408 -1.729 1.00 41.22 105 HIS A C 1
ATOM 756 O O . HIS A 1 105 ? 18.560 -4.438 -1.340 1.00 41.22 105 HIS A O 1
ATOM 762 N N . GLY A 1 106 ? 16.802 -5.265 -2.454 1.00 49.91 106 GLY A N 1
ATOM 763 C CA . GLY A 1 106 ? 16.014 -4.044 -2.340 1.00 49.91 106 GLY A CA 1
ATOM 764 C C . GLY A 1 106 ? 15.422 -3.990 -0.947 1.00 49.91 106 GLY A C 1
ATOM 765 O O . GLY A 1 106 ? 15.106 -5.042 -0.391 1.00 49.91 106 GLY A O 1
ATOM 766 N N . GLY A 1 107 ? 15.370 -2.795 -0.365 1.00 63.75 107 GLY A N 1
ATOM 767 C CA . GLY A 1 107 ? 14.768 -2.630 0.947 1.00 63.75 107 GLY A CA 1
ATOM 768 C C . GLY A 1 107 ? 13.314 -3.094 0.919 1.00 63.75 107 GLY A C 1
ATOM 769 O O . GLY A 1 107 ? 12.695 -3.217 -0.144 1.00 63.75 107 GLY A O 1
ATOM 770 N N . THR A 1 108 ? 12.763 -3.371 2.092 1.00 78.69 108 THR A N 1
ATOM 771 C CA . THR A 1 108 ? 11.321 -3.546 2.232 1.00 78.69 108 THR A CA 1
ATOM 772 C C . THR A 1 108 ? 10.650 -2.211 1.920 1.00 78.69 108 THR A C 1
ATOM 774 O O . THR A 1 108 ? 11.040 -1.171 2.452 1.00 78.69 108 THR A O 1
ATOM 777 N N . ALA A 1 109 ? 9.672 -2.200 1.016 1.00 85.81 109 ALA A N 1
ATOM 778 C CA . ALA A 1 109 ? 8.896 -1.000 0.752 1.00 85.81 109 ALA A CA 1
ATOM 779 C C . ALA A 1 109 ? 7.878 -0.814 1.881 1.00 85.81 109 ALA A C 1
ATOM 781 O O . ALA A 1 109 ? 7.098 -1.718 2.169 1.00 85.81 109 ALA A O 1
ATOM 782 N N . CYS A 1 110 ? 7.838 0.365 2.498 1.00 87.69 110 CYS A N 1
ATOM 783 C CA . CYS A 1 110 ? 6.746 0.682 3.421 1.00 87.69 110 CYS A CA 1
ATOM 784 C C . CYS A 1 110 ? 5.491 1.099 2.649 1.00 87.69 110 CYS A C 1
ATOM 786 O O . CYS A 1 110 ? 4.372 0.915 3.120 1.00 87.69 110 CYS A O 1
ATOM 788 N N . ILE A 1 111 ? 5.665 1.659 1.451 1.00 90.69 111 ILE A N 1
ATOM 789 C CA . ILE A 1 111 ? 4.569 2.111 0.599 1.00 90.69 111 ILE A CA 1
ATOM 790 C C . ILE A 1 111 ? 4.797 1.601 -0.822 1.00 90.69 111 ILE A C 1
ATOM 792 O O . ILE A 1 111 ? 5.870 1.806 -1.394 1.00 90.69 111 ILE A O 1
ATOM 796 N N . LEU A 1 112 ? 3.759 0.994 -1.400 1.00 92.25 112 LEU A N 1
ATOM 797 C CA . LEU A 1 112 ? 3.687 0.608 -2.804 1.00 92.25 112 LEU A CA 1
ATOM 798 C C . LEU A 1 112 ? 2.434 1.195 -3.464 1.00 92.25 112 LEU A C 1
ATOM 800 O O . LEU A 1 112 ? 1.309 0.804 -3.149 1.00 92.25 112 LEU A O 1
ATOM 804 N N . ALA A 1 113 ? 2.638 2.084 -4.435 1.00 94.81 113 ALA A N 1
ATOM 805 C CA . ALA A 1 113 ? 1.590 2.502 -5.361 1.00 94.81 113 ALA A CA 1
ATOM 806 C C . ALA A 1 113 ? 1.549 1.567 -6.585 1.00 94.81 113 ALA A C 1
ATOM 808 O O . ALA A 1 113 ? 2.528 1.449 -7.328 1.00 94.81 113 ALA A O 1
ATOM 809 N N . LEU A 1 114 ? 0.418 0.894 -6.797 1.00 93.06 114 LEU A N 1
ATOM 810 C CA . LEU A 1 114 ? 0.246 -0.163 -7.798 1.00 93.06 114 LEU A CA 1
ATOM 811 C C . LEU A 1 114 ? 0.018 0.364 -9.216 1.00 93.06 114 LEU A C 1
ATOM 813 O O . LEU A 1 114 ? 0.331 -0.338 -10.183 1.00 93.06 114 LEU A O 1
ATOM 817 N N . SER A 1 115 ? -0.526 1.574 -9.368 1.00 89.94 115 SER A N 1
ATOM 818 C CA . SER A 1 115 ? -0.914 2.095 -10.677 1.00 89.94 115 SER A CA 1
ATOM 819 C C . SER A 1 115 ? 0.304 2.342 -11.567 1.00 89.94 115 SER A C 1
ATOM 821 O O . SER A 1 115 ? 1.073 3.277 -11.366 1.00 89.94 115 SER A O 1
ATOM 823 N N . GLY A 1 116 ? 0.458 1.514 -12.603 1.00 77.94 116 GLY A N 1
ATOM 824 C CA . GLY A 1 116 ? 1.563 1.603 -13.563 1.00 77.94 116 GLY A CA 1
ATOM 825 C C . GLY A 1 116 ? 1.516 2.806 -14.508 1.00 77.94 116 GLY A C 1
ATOM 826 O O . GLY A 1 116 ? 2.515 3.133 -15.141 1.00 77.94 116 GLY A O 1
ATOM 827 N N . MET A 1 117 ? 0.354 3.451 -14.610 1.00 74.00 117 MET A N 1
ATOM 828 C CA . MET A 1 117 ? 0.127 4.669 -15.401 1.00 74.00 117 MET A CA 1
ATOM 829 C C . MET A 1 117 ? -0.153 5.881 -14.504 1.00 74.00 117 MET A C 1
ATOM 831 O O . MET A 1 117 ? -0.430 6.968 -15.007 1.00 74.00 117 MET A O 1
ATOM 835 N N . GLY A 1 118 ? -0.164 5.666 -13.188 1.00 74.12 118 GLY A N 1
ATOM 836 C CA . GLY A 1 118 ? -0.520 6.660 -12.198 1.00 74.12 118 GLY A CA 1
ATOM 837 C C . GLY A 1 118 ? 0.650 7.506 -11.742 1.00 74.12 118 GLY A C 1
ATOM 838 O O . GLY A 1 118 ? 1.798 7.306 -12.140 1.00 74.12 118 GLY A O 1
ATOM 839 N N . GLU A 1 119 ? 0.327 8.450 -10.872 1.00 83.62 119 GLU A N 1
ATOM 840 C CA . GLU A 1 119 ? 1.287 9.346 -10.255 1.00 83.62 119 GLU A CA 1
ATOM 841 C C . GLU A 1 119 ? 1.197 9.193 -8.738 1.00 83.62 119 GLU A C 1
ATOM 843 O O . GLU A 1 119 ? 0.111 9.211 -8.153 1.00 83.62 119 GLU A O 1
ATOM 848 N N . THR A 1 120 ? 2.348 9.000 -8.107 1.00 84.50 120 THR A N 1
ATOM 849 C CA . THR A 1 120 ? 2.526 9.204 -6.674 1.00 84.50 120 THR A CA 1
ATOM 850 C C . THR A 1 120 ? 2.994 10.631 -6.474 1.00 84.50 120 THR A C 1
ATOM 852 O O . THR A 1 120 ? 3.987 11.032 -7.077 1.00 84.50 120 THR A O 1
ATOM 855 N N . VAL A 1 121 ? 2.291 11.387 -5.636 1.00 85.62 121 VAL A N 1
ATOM 856 C CA . VAL A 1 121 ? 2.527 12.824 -5.463 1.00 85.62 121 VAL A CA 1
ATOM 857 C C . VAL A 1 121 ? 2.883 13.117 -4.014 1.00 85.62 121 VAL A C 1
ATOM 859 O O . VAL A 1 121 ? 2.162 12.718 -3.101 1.00 85.62 121 VAL A O 1
ATOM 862 N N . LEU A 1 122 ? 3.987 13.823 -3.808 1.00 87.75 122 LEU A N 1
ATOM 863 C CA . LEU A 1 122 ? 4.272 14.549 -2.575 1.00 87.75 122 LEU A CA 1
ATOM 864 C C . LEU A 1 122 ? 4.052 16.028 -2.898 1.00 87.75 122 LEU A C 1
ATOM 866 O O . LEU A 1 122 ? 4.779 16.549 -3.733 1.00 87.75 122 LEU A O 1
ATOM 870 N N . ASP A 1 123 ? 3.050 16.680 -2.309 1.00 86.88 123 ASP A N 1
ATOM 871 C CA . ASP A 1 123 ? 2.751 18.098 -2.557 1.00 86.88 123 ASP A CA 1
ATOM 872 C C . ASP A 1 123 ? 3.851 19.015 -1.980 1.00 86.88 123 ASP A C 1
ATOM 874 O O . ASP A 1 123 ? 4.747 18.588 -1.243 1.00 86.88 123 ASP A O 1
ATOM 878 N N . ASP A 1 124 ? 3.787 20.300 -2.332 1.00 82.31 124 ASP A N 1
ATOM 879 C CA . ASP A 1 124 ? 4.709 21.329 -1.849 1.00 82.31 124 ASP A CA 1
ATOM 880 C C . ASP A 1 124 ? 4.765 21.362 -0.310 1.00 82.31 124 ASP A C 1
ATOM 882 O O . ASP A 1 124 ? 3.739 21.469 0.363 1.00 82.31 124 ASP A O 1
ATOM 886 N N . GLY A 1 125 ? 5.973 21.275 0.253 1.00 81.12 125 GLY A N 1
ATOM 887 C CA . GLY A 1 125 ? 6.195 21.275 1.703 1.00 81.12 125 GLY A CA 1
ATOM 888 C C . GLY A 1 125 ? 5.765 20.000 2.446 1.00 81.12 125 GLY A C 1
ATOM 889 O O . GLY A 1 125 ? 5.869 19.961 3.674 1.00 81.12 125 GLY A O 1
ATOM 890 N N . ALA A 1 126 ? 5.313 18.951 1.747 1.00 86.69 126 ALA A N 1
ATOM 891 C CA . ALA A 1 126 ? 5.025 17.659 2.367 1.00 86.69 126 ALA A CA 1
ATOM 892 C C . ALA A 1 126 ? 6.308 17.011 2.921 1.00 86.69 126 ALA A C 1
ATOM 894 O O . ALA A 1 126 ? 7.397 17.165 2.358 1.00 86.69 126 ALA A O 1
ATOM 895 N N . SER A 1 127 ? 6.187 16.248 4.011 1.00 86.25 127 SER A N 1
ATOM 896 C CA . SER A 1 127 ? 7.321 15.515 4.583 1.00 86.25 127 SER A CA 1
ATOM 897 C C . SER A 1 127 ? 7.023 14.027 4.726 1.00 86.25 127 SER A C 1
ATOM 899 O O . SER A 1 127 ? 5.940 13.630 5.149 1.00 86.25 127 SER A O 1
ATOM 901 N N . LEU A 1 128 ? 7.983 13.183 4.357 1.00 87.06 128 LEU A N 1
ATOM 902 C CA . LEU A 1 128 ? 7.886 11.732 4.452 1.00 87.06 128 LEU A CA 1
ATOM 903 C C . LEU A 1 128 ? 9.149 11.174 5.105 1.00 87.06 128 LEU A C 1
ATOM 905 O O . LEU A 1 128 ? 10.240 11.311 4.555 1.00 87.06 128 LEU A O 1
ATOM 909 N N . SER A 1 129 ? 8.995 10.501 6.244 1.00 86.31 129 SER A N 1
ATOM 910 C CA . SER A 1 129 ? 10.077 9.761 6.904 1.00 86.31 129 SER A CA 1
ATOM 911 C C . SER A 1 129 ? 9.714 8.282 7.011 1.00 86.31 129 SER A C 1
ATOM 913 O O . SER A 1 129 ? 8.686 7.927 7.582 1.00 86.31 129 SER A O 1
ATOM 915 N N . MET A 1 130 ? 10.543 7.420 6.429 1.00 82.94 130 MET A N 1
ATOM 916 C CA . MET A 1 130 ? 10.435 5.963 6.445 1.00 82.94 130 MET A CA 1
ATOM 917 C C . MET A 1 130 ? 11.817 5.339 6.678 1.00 82.94 130 MET A C 1
ATOM 919 O O . MET A 1 130 ? 12.394 4.749 5.758 1.00 82.94 130 MET A O 1
ATOM 923 N N . PRO A 1 131 ? 12.398 5.488 7.883 1.00 77.25 131 PRO A N 1
ATOM 924 C CA . PRO A 1 131 ? 13.722 4.957 8.170 1.00 77.25 131 PRO A CA 1
ATOM 925 C C . PRO A 1 131 ? 13.753 3.445 7.926 1.00 77.25 131 PRO A C 1
ATOM 927 O O . PRO A 1 131 ? 12.926 2.702 8.451 1.00 77.25 131 PRO A O 1
ATOM 930 N N . GLY A 1 132 ? 14.715 3.001 7.113 1.00 75.38 132 GLY A N 1
ATOM 931 C CA . GLY A 1 132 ? 14.896 1.588 6.764 1.00 75.38 132 GLY A CA 1
ATOM 932 C C . GLY A 1 132 ? 13.973 1.059 5.661 1.00 75.38 132 GLY A C 1
ATOM 933 O O . GLY A 1 132 ? 14.114 -0.099 5.285 1.00 75.38 132 GLY A O 1
ATOM 934 N N . CYS A 1 133 ? 13.091 1.898 5.111 1.00 81.88 133 CYS A N 1
ATOM 935 C CA . CYS A 1 133 ? 12.062 1.497 4.158 1.00 81.88 133 CYS A CA 1
ATOM 936 C C . CYS A 1 133 ? 12.160 2.228 2.819 1.00 81.88 133 CYS A C 1
ATOM 938 O O . CYS A 1 133 ? 12.528 3.403 2.759 1.00 81.88 133 CYS A O 1
ATOM 940 N N . ASP A 1 134 ? 11.736 1.560 1.749 1.00 86.50 134 ASP A N 1
ATOM 941 C CA . ASP A 1 134 ? 11.641 2.149 0.413 1.00 86.50 134 ASP A CA 1
ATOM 942 C C . ASP A 1 134 ? 10.258 2.791 0.179 1.00 86.50 134 ASP A C 1
ATOM 944 O O . ASP A 1 134 ? 9.230 2.303 0.663 1.00 86.50 134 ASP A O 1
ATOM 948 N N . LEU A 1 135 ? 10.222 3.872 -0.611 1.00 89.12 135 LEU A N 1
ATOM 949 C CA . LEU A 1 135 ? 8.999 4.337 -1.276 1.00 89.12 135 LEU A CA 1
ATOM 950 C C . LEU A 1 135 ? 8.989 3.784 -2.696 1.00 89.12 135 LEU A C 1
ATOM 952 O O . LEU A 1 135 ? 9.886 4.090 -3.490 1.00 89.12 135 LEU A O 1
ATOM 956 N N . ARG A 1 136 ? 7.951 3.019 -3.037 1.00 89.75 136 ARG A N 1
ATOM 957 C CA . ARG A 1 136 ? 7.813 2.415 -4.356 1.00 89.75 136 ARG A CA 1
ATOM 958 C C . ARG A 1 136 ? 6.530 2.838 -5.061 1.00 89.75 136 ARG A C 1
ATOM 960 O O . ARG A 1 136 ? 5.446 2.832 -4.487 1.00 89.75 136 ARG A O 1
ATOM 967 N N . THR A 1 137 ? 6.642 3.131 -6.350 1.00 91.88 137 THR A N 1
ATOM 968 C CA . THR A 1 137 ? 5.506 3.354 -7.244 1.00 91.88 137 THR A CA 1
ATOM 969 C C . THR A 1 137 ? 5.726 2.665 -8.582 1.00 91.88 137 THR A C 1
ATOM 971 O O . THR A 1 137 ? 6.824 2.673 -9.134 1.00 91.88 137 THR A O 1
ATOM 974 N N . ASN A 1 138 ? 4.683 2.042 -9.121 1.00 89.06 138 ASN A N 1
ATOM 975 C CA . ASN A 1 138 ? 4.707 1.462 -10.462 1.00 89.06 138 ASN A CA 1
ATOM 976 C C . ASN A 1 138 ? 4.612 2.524 -11.566 1.00 89.06 138 ASN A C 1
ATOM 978 O O . ASN A 1 138 ? 4.919 2.222 -12.721 1.00 89.06 138 ASN A O 1
ATOM 982 N N . GLY A 1 139 ? 4.180 3.736 -11.219 1.00 88.81 139 GLY A N 1
ATOM 983 C CA . GLY A 1 139 ? 4.022 4.868 -12.120 1.00 88.81 139 GLY A CA 1
ATOM 984 C C . GLY A 1 139 ? 5.093 5.936 -11.906 1.00 88.81 139 GLY A C 1
ATOM 985 O O . GLY A 1 139 ? 6.240 5.629 -11.572 1.00 88.81 139 GLY A O 1
ATOM 986 N N . MET A 1 140 ? 4.730 7.196 -12.131 1.00 89.44 140 MET A N 1
ATOM 987 C CA . MET A 1 140 ? 5.606 8.350 -11.903 1.00 89.44 140 MET A CA 1
ATOM 988 C C . MET A 1 140 ? 5.615 8.742 -10.419 1.00 89.44 140 MET A C 1
ATOM 990 O O . MET A 1 140 ? 4.596 8.617 -9.745 1.00 89.44 140 MET A O 1
ATOM 994 N N . LEU A 1 141 ? 6.751 9.233 -9.918 1.00 90.88 141 LEU A N 1
ATOM 995 C CA . LEU A 1 141 ? 6.850 9.885 -8.612 1.00 90.88 141 LEU A CA 1
ATOM 996 C C . LEU A 1 141 ? 7.115 11.376 -8.817 1.00 90.88 141 LEU A C 1
ATOM 998 O O . LEU A 1 141 ? 8.159 11.744 -9.356 1.00 90.88 141 LEU A O 1
ATOM 1002 N N . THR A 1 142 ? 6.213 12.221 -8.341 1.00 89.81 142 THR A N 1
ATOM 1003 C CA . THR A 1 142 ? 6.339 13.676 -8.415 1.00 89.81 142 THR A CA 1
ATOM 1004 C C . THR A 1 142 ? 6.526 14.253 -7.029 1.00 89.81 142 THR A C 1
ATOM 1006 O O . THR A 1 142 ? 5.769 13.955 -6.106 1.00 89.81 142 THR A O 1
ATOM 1009 N N . LEU A 1 143 ? 7.562 15.074 -6.894 1.00 87.62 143 LEU A N 1
ATOM 1010 C CA . LEU A 1 143 ? 7.923 15.736 -5.655 1.00 87.62 143 LEU A CA 1
ATOM 1011 C C . LEU A 1 143 ? 7.643 17.231 -5.780 1.00 87.62 143 LEU A C 1
ATOM 1013 O O . LEU A 1 143 ? 8.110 17.885 -6.710 1.00 87.62 143 LEU A O 1
ATOM 1017 N N . GLY A 1 144 ? 6.895 17.765 -4.829 1.00 84.69 144 GLY A N 1
ATOM 1018 C CA . GLY A 1 144 ? 6.649 19.183 -4.681 1.00 84.69 144 GLY A CA 1
ATOM 1019 C C . GLY A 1 144 ? 7.925 19.935 -4.327 1.00 84.69 144 GLY A C 1
ATOM 1020 O O . GLY A 1 144 ? 8.950 19.374 -3.920 1.00 84.69 144 GLY A O 1
ATOM 1021 N N . THR A 1 145 ? 7.857 21.246 -4.484 1.00 80.69 145 THR A N 1
ATOM 1022 C CA . THR A 1 145 ? 8.870 22.167 -3.982 1.00 80.69 145 THR A CA 1
ATOM 1023 C C . THR A 1 145 ? 9.027 21.998 -2.469 1.00 80.69 145 THR A C 1
ATOM 1025 O O . THR A 1 145 ? 8.052 21.838 -1.739 1.00 80.69 145 THR A O 1
ATOM 1028 N N . GLU A 1 146 ? 10.276 21.974 -1.997 1.00 79.31 146 GLU A N 1
ATOM 1029 C CA . GLU A 1 146 ? 10.615 21.827 -0.569 1.00 79.31 146 GLU A CA 1
ATOM 1030 C C . GLU A 1 146 ? 10.114 20.533 0.107 1.00 79.31 146 GLU A C 1
ATOM 1032 O O . GLU A 1 146 ? 10.162 20.432 1.332 1.00 79.31 146 GLU A O 1
ATOM 1037 N N . ALA A 1 147 ? 9.690 19.519 -0.659 1.00 81.75 147 ALA A N 1
ATOM 1038 C CA . ALA A 1 147 ? 9.323 18.226 -0.093 1.00 81.75 147 ALA A CA 1
ATOM 1039 C C . ALA A 1 147 ? 10.519 17.594 0.648 1.00 81.75 147 ALA A C 1
ATOM 1041 O O . ALA A 1 147 ? 11.613 17.446 0.090 1.00 81.75 147 ALA A O 1
ATOM 1042 N N . ALA A 1 148 ? 10.311 17.203 1.905 1.00 83.31 148 ALA A N 1
ATOM 1043 C CA . ALA A 1 148 ? 11.336 16.588 2.743 1.00 83.31 148 ALA A CA 1
ATOM 1044 C C . ALA A 1 148 ? 11.172 15.065 2.744 1.00 83.31 148 ALA A C 1
ATOM 1046 O O . ALA A 1 148 ? 10.126 14.553 3.136 1.00 83.31 148 ALA A O 1
ATOM 1047 N N . ILE A 1 149 ? 12.200 14.332 2.313 1.00 84.88 149 ILE A N 1
ATOM 1048 C CA . ILE A 1 149 ? 12.137 12.873 2.165 1.00 84.88 149 ILE A CA 1
ATOM 1049 C C . ILE A 1 149 ? 13.315 12.232 2.888 1.00 84.88 149 ILE A C 1
ATOM 1051 O O . ILE A 1 149 ? 14.470 12.524 2.585 1.00 84.88 149 ILE A O 1
ATOM 1055 N N . ASP A 1 150 ? 13.000 11.327 3.804 1.00 85.81 150 ASP A N 1
ATOM 1056 C CA . ASP A 1 150 ? 13.941 10.505 4.555 1.00 85.81 150 ASP A CA 1
ATOM 1057 C C . ASP A 1 150 ? 13.522 9.038 4.417 1.00 85.81 150 ASP A C 1
ATOM 1059 O O . ASP A 1 150 ? 12.654 8.559 5.136 1.00 85.81 150 ASP A O 1
ATOM 1063 N N . VAL A 1 151 ? 14.067 8.339 3.426 1.00 84.75 151 VAL A N 1
ATOM 1064 C CA . VAL A 1 151 ? 13.735 6.941 3.099 1.00 84.75 151 VAL A CA 1
ATOM 1065 C C . VAL A 1 151 ? 15.017 6.199 2.723 1.00 84.75 151 VAL A C 1
ATOM 1067 O O . VAL A 1 151 ? 16.051 6.828 2.503 1.00 84.75 151 VAL A O 1
ATOM 1070 N N . ALA A 1 152 ? 14.985 4.871 2.624 1.00 81.50 152 ALA A N 1
ATOM 1071 C CA . ALA A 1 152 ? 16.156 4.108 2.188 1.00 81.50 152 ALA A CA 1
ATOM 1072 C C . ALA A 1 152 ? 16.394 4.245 0.673 1.00 81.50 152 ALA A C 1
ATOM 1074 O O . ALA A 1 152 ? 1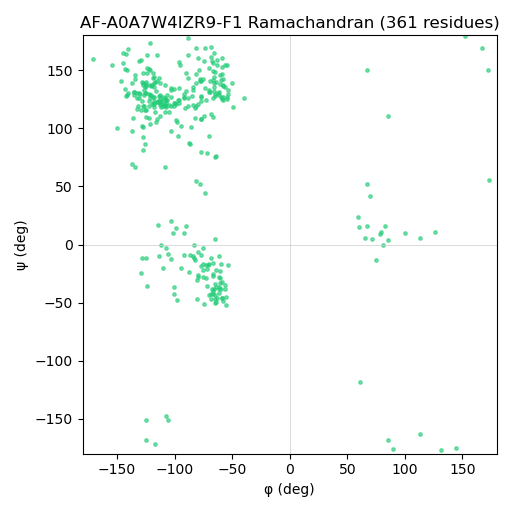7.494 4.602 0.243 1.00 81.50 152 ALA A O 1
ATOM 1075 N N . ASN A 1 153 ? 15.364 4.005 -0.145 1.00 83.62 153 ASN A N 1
ATOM 1076 C CA . ASN A 1 153 ? 15.416 4.204 -1.593 1.00 83.62 153 ASN A CA 1
ATOM 1077 C C . ASN A 1 153 ? 14.085 4.749 -2.141 1.00 83.62 153 ASN A C 1
ATOM 1079 O O . ASN A 1 153 ? 13.005 4.454 -1.623 1.00 83.62 153 ASN A O 1
ATOM 1083 N N . LEU A 1 154 ? 14.169 5.499 -3.242 1.00 87.19 154 LEU A N 1
ATOM 1084 C CA . LEU A 1 154 ? 13.022 5.886 -4.067 1.00 87.19 154 LEU A CA 1
ATOM 1085 C C . LEU A 1 154 ? 12.993 5.035 -5.329 1.00 87.19 154 LEU A C 1
ATOM 1087 O O . LEU A 1 154 ? 13.980 4.983 -6.064 1.00 87.19 154 LEU A O 1
ATOM 1091 N N . VAL A 1 155 ? 11.863 4.389 -5.607 1.00 85.56 155 VAL A N 1
ATOM 1092 C CA . VAL A 1 155 ? 11.733 3.483 -6.751 1.00 85.56 155 VAL A CA 1
ATOM 1093 C C . VAL A 1 155 ? 10.458 3.785 -7.524 1.00 85.56 155 VAL A C 1
ATOM 1095 O O . VAL A 1 155 ? 9.362 3.614 -7.002 1.00 85.56 155 VAL A O 1
ATOM 1098 N N . ALA A 1 156 ? 10.594 4.202 -8.778 1.00 87.38 156 ALA A N 1
ATOM 1099 C CA . ALA A 1 156 ? 9.475 4.524 -9.654 1.00 87.38 156 ALA A CA 1
ATOM 1100 C C . ALA A 1 156 ? 9.551 3.726 -10.957 1.00 87.38 156 ALA A C 1
ATOM 1102 O O . ALA A 1 156 ? 10.623 3.611 -11.552 1.00 87.38 156 ALA A O 1
ATOM 1103 N N . GLY A 1 157 ? 8.414 3.211 -11.430 1.00 81.69 157 GLY A N 1
ATOM 1104 C CA . GLY A 1 157 ? 8.292 2.628 -12.770 1.00 81.69 157 GLY A CA 1
ATOM 1105 C C . GLY A 1 157 ? 8.303 3.672 -13.894 1.00 81.69 157 GLY A C 1
ATOM 1106 O O . GLY A 1 157 ? 8.588 3.355 -15.049 1.00 81.69 157 GLY A O 1
ATOM 1107 N N . GLY A 1 158 ? 8.052 4.935 -13.553 1.00 82.25 158 GLY A N 1
ATOM 1108 C CA . GLY A 1 158 ? 8.229 6.116 -14.388 1.00 82.25 158 GLY A CA 1
ATOM 1109 C C . GLY A 1 158 ? 9.447 6.945 -13.974 1.00 82.25 158 GLY A C 1
ATOM 1110 O O . GLY A 1 158 ? 10.439 6.426 -13.460 1.00 82.25 158 GLY A O 1
ATOM 1111 N N . THR A 1 159 ? 9.384 8.250 -14.220 1.00 84.88 159 THR A N 1
ATOM 1112 C CA . THR A 1 159 ? 10.395 9.204 -13.749 1.00 84.88 159 THR A CA 1
ATOM 1113 C C . THR A 1 159 ? 10.171 9.561 -12.274 1.00 84.88 159 THR A C 1
ATOM 1115 O O . THR A 1 159 ? 9.087 9.365 -11.725 1.00 84.88 159 THR A O 1
ATOM 1118 N N . ILE A 1 160 ? 11.223 10.072 -11.633 1.00 86.12 160 ILE A N 1
ATOM 1119 C CA . ILE A 1 160 ? 11.191 10.680 -10.294 1.00 86.12 160 ILE A CA 1
ATOM 1120 C C . ILE A 1 160 ? 11.499 12.162 -10.496 1.00 86.12 160 ILE A C 1
ATOM 1122 O O . ILE A 1 160 ? 12.618 12.489 -10.892 1.00 86.12 160 ILE A O 1
ATOM 1126 N N . GLY A 1 161 ? 10.506 13.024 -10.292 1.00 75.56 161 GLY A N 1
ATOM 1127 C CA . GLY A 1 161 ? 10.523 14.414 -10.741 1.00 75.56 161 GLY A CA 1
ATOM 1128 C C . GLY A 1 161 ? 10.359 15.469 -9.637 1.00 75.56 161 GLY A C 1
ATOM 1129 O O . GLY A 1 161 ? 10.097 15.114 -8.486 1.00 75.56 161 GLY A O 1
ATOM 1130 N N . PRO A 1 162 ? 10.515 16.765 -9.996 1.00 62.22 162 PRO A N 1
ATOM 1131 C CA . PRO A 1 162 ? 10.804 17.246 -11.345 1.00 62.22 162 PRO A CA 1
ATOM 1132 C C . PRO A 1 162 ? 12.288 17.034 -11.676 1.00 62.22 162 PRO A C 1
ATOM 1134 O O . PRO A 1 162 ? 13.153 17.123 -10.803 1.00 62.22 162 PRO A O 1
ATOM 1137 N N . ASP A 1 163 ? 12.574 16.666 -12.925 1.00 47.19 163 ASP A N 1
ATOM 1138 C CA . ASP A 1 163 ? 13.902 16.256 -13.390 1.00 47.19 163 ASP A CA 1
ATOM 1139 C C . ASP A 1 163 ? 14.991 17.262 -12.958 1.00 47.19 163 ASP A C 1
ATOM 1141 O O . ASP A 1 163 ? 14.951 18.436 -13.325 1.00 47.19 163 ASP A O 1
ATOM 1145 N N . GLY A 1 164 ? 15.963 16.807 -12.157 1.00 48.91 164 GLY A N 1
ATOM 1146 C CA . GLY A 1 164 ? 17.029 17.652 -11.588 1.00 48.91 164 GLY A CA 1
ATOM 1147 C C . GLY A 1 164 ? 16.996 17.825 -10.065 1.00 48.91 164 GLY A C 1
ATOM 1148 O O . GLY A 1 164 ? 17.796 18.588 -9.526 1.00 48.91 164 GLY A O 1
ATOM 1149 N N . ASN A 1 165 ? 16.103 17.122 -9.364 1.00 54.84 165 ASN A N 1
ATOM 1150 C CA . ASN A 1 165 ? 15.951 17.247 -7.918 1.00 54.84 165 ASN A CA 1
ATOM 1151 C C . ASN A 1 165 ? 17.200 16.769 -7.137 1.00 54.84 165 ASN A C 1
ATOM 1153 O O . ASN A 1 165 ? 17.684 15.647 -7.320 1.00 54.84 165 ASN A O 1
ATOM 1157 N N . SER A 1 166 ? 17.697 17.602 -6.216 1.00 58.88 166 SER A N 1
ATOM 1158 C CA . SER A 1 166 ? 18.816 17.303 -5.306 1.00 58.88 166 SER A CA 1
ATOM 1159 C C . SER A 1 166 ? 18.554 16.100 -4.396 1.00 58.88 166 SER A C 1
ATOM 1161 O O . SER A 1 166 ? 19.498 15.534 -3.849 1.00 58.88 166 SER A O 1
ATOM 1163 N N . VAL A 1 167 ? 17.300 15.666 -4.256 1.00 69.44 167 VAL A N 1
ATOM 1164 C CA . VAL A 1 167 ? 16.919 14.481 -3.471 1.00 69.44 167 VAL A CA 1
ATOM 1165 C C . VAL A 1 167 ? 17.680 13.233 -3.931 1.00 69.44 167 VAL A C 1
ATOM 1167 O O . VAL A 1 167 ? 18.277 12.536 -3.116 1.00 69.44 167 VAL A O 1
ATOM 1170 N N . CYS A 1 168 ? 17.782 13.006 -5.243 1.00 71.62 168 CYS A N 1
ATOM 1171 C CA . CYS A 1 168 ? 18.487 11.843 -5.794 1.00 71.62 168 CYS A CA 1
ATOM 1172 C C . CYS A 1 168 ? 20.019 11.951 -5.739 1.00 71.62 168 CYS A C 1
ATOM 1174 O O . CYS A 1 168 ? 20.718 11.026 -6.147 1.00 71.62 168 CYS A O 1
ATOM 1176 N N . SER A 1 169 ? 20.559 13.079 -5.262 1.00 68.00 169 SER A N 1
ATOM 1177 C CA . SER A 1 169 ? 21.996 13.224 -4.996 1.00 68.00 169 SER A CA 1
ATOM 1178 C C . SER A 1 169 ? 22.387 12.763 -3.588 1.00 68.00 169 SER A C 1
ATOM 1180 O O . SER A 1 169 ? 23.536 12.386 -3.371 1.00 68.00 169 SER A O 1
ATOM 1182 N N . ALA A 1 170 ? 21.431 12.762 -2.651 1.00 66.50 170 ALA A N 1
ATOM 1183 C CA . ALA A 1 170 ? 21.617 12.325 -1.267 1.00 66.50 170 ALA A CA 1
ATOM 1184 C C . ALA A 1 170 ? 21.041 10.923 -0.996 1.00 66.50 170 ALA A C 1
ATOM 1186 O O . ALA A 1 170 ? 21.317 10.341 0.050 1.00 66.50 170 ALA A O 1
ATOM 1187 N N . LEU A 1 171 ? 20.248 10.390 -1.928 1.00 75.44 171 LEU A N 1
ATOM 1188 C CA . LEU A 1 171 ? 19.449 9.184 -1.754 1.00 75.44 171 LEU A CA 1
ATOM 1189 C C . LEU A 1 171 ? 19.451 8.349 -3.038 1.00 75.44 171 LEU A C 1
ATOM 1191 O O . LEU A 1 171 ? 19.550 8.886 -4.143 1.00 75.44 171 LEU A O 1
ATOM 1195 N N . THR A 1 172 ? 19.329 7.029 -2.914 1.00 80.12 172 THR A N 1
ATOM 1196 C CA . THR A 1 172 ? 19.287 6.146 -4.083 1.00 80.12 172 THR A CA 1
ATOM 1197 C C . THR A 1 172 ? 17.929 6.268 -4.770 1.00 80.12 172 THR A C 1
ATOM 1199 O O . THR A 1 172 ? 16.911 5.808 -4.253 1.00 80.12 172 THR A O 1
ATOM 1202 N N . CYS A 1 173 ? 17.924 6.859 -5.962 1.00 82.88 173 CYS A N 1
ATOM 1203 C CA . CYS A 1 173 ? 16.752 6.922 -6.824 1.00 82.88 173 CYS A CA 1
ATOM 1204 C C . CYS A 1 173 ? 16.854 5.923 -7.967 1.00 82.88 173 CYS A C 1
ATOM 1206 O O . CYS A 1 173 ? 17.859 5.847 -8.676 1.00 82.88 173 CYS A O 1
ATOM 1208 N N . VAL A 1 174 ? 15.760 5.213 -8.193 1.00 79.44 174 VAL A N 1
ATOM 1209 C CA . VAL A 1 174 ? 15.596 4.276 -9.288 1.00 79.44 174 VAL A CA 1
ATOM 1210 C C . VAL A 1 174 ? 14.397 4.707 -10.108 1.00 79.44 174 VAL A C 1
ATOM 1212 O O . VAL A 1 174 ? 13.255 4.572 -9.681 1.00 79.44 174 VAL A O 1
ATOM 1215 N N . GLN A 1 175 ? 14.673 5.201 -11.306 1.00 83.06 175 GLN A N 1
ATOM 1216 C CA . GLN A 1 175 ? 13.654 5.530 -12.292 1.00 83.06 175 GLN A CA 1
ATOM 1217 C C . GLN A 1 175 ? 13.474 4.372 -13.274 1.00 83.06 175 GLN A C 1
ATOM 1219 O O . GLN A 1 175 ? 14.387 3.569 -13.488 1.00 83.06 175 GLN A O 1
ATOM 1224 N N . HIS A 1 176 ? 12.304 4.323 -13.901 1.00 76.88 176 HIS A N 1
ATOM 1225 C CA . HIS A 1 176 ? 11.927 3.329 -14.900 1.00 76.88 176 HIS A CA 1
ATOM 1226 C C . HIS A 1 176 ? 11.973 1.874 -14.409 1.00 76.88 176 HIS A C 1
ATOM 1228 O O . HIS A 1 176 ? 12.107 0.957 -15.209 1.00 76.88 176 HIS A O 1
ATOM 1234 N N . ALA A 1 177 ? 11.856 1.627 -13.104 1.00 75.88 177 ALA A N 1
ATOM 1235 C CA . ALA A 1 177 ? 11.847 0.280 -12.547 1.00 75.88 177 ALA A CA 1
ATOM 1236 C C . ALA A 1 177 ? 10.776 -0.619 -13.197 1.00 75.88 177 ALA A C 1
ATOM 1238 O O . ALA A 1 177 ? 9.736 -0.165 -13.674 1.00 75.88 177 ALA A O 1
ATOM 1239 N N . ALA A 1 178 ? 11.003 -1.934 -13.177 1.00 73.94 178 ALA A N 1
ATOM 1240 C CA . ALA A 1 178 ? 9.940 -2.879 -13.507 1.00 73.94 178 ALA A CA 1
ATOM 1241 C C . ALA A 1 178 ? 8.755 -2.666 -12.552 1.00 73.94 178 ALA A C 1
ATOM 1243 O O . ALA A 1 178 ? 8.976 -2.423 -11.368 1.00 73.94 178 ALA A O 1
ATOM 1244 N N . GLN A 1 179 ? 7.519 -2.781 -13.039 1.00 81.50 179 GLN A N 1
ATOM 1245 C CA . GLN A 1 179 ? 6.334 -2.703 -12.180 1.00 81.50 179 GLN A CA 1
ATOM 1246 C C . GLN A 1 179 ? 6.317 -3.896 -11.210 1.00 81.50 179 GLN A C 1
ATOM 1248 O O . GLN A 1 179 ? 6.524 -5.037 -11.624 1.00 81.50 179 GLN A O 1
ATOM 1253 N N . ALA A 1 180 ? 6.094 -3.638 -9.921 1.00 81.69 180 ALA A N 1
ATOM 1254 C CA . ALA A 1 180 ? 5.815 -4.683 -8.943 1.00 81.69 180 ALA A CA 1
ATOM 1255 C C . ALA A 1 180 ? 4.371 -5.170 -9.087 1.00 81.69 180 ALA A C 1
ATOM 1257 O O . ALA A 1 180 ? 3.455 -4.374 -9.291 1.00 81.69 180 ALA A O 1
ATOM 1258 N N . ALA A 1 181 ? 4.175 -6.479 -8.954 1.00 84.50 181 ALA A N 1
ATOM 1259 C CA . ALA A 1 181 ? 2.845 -7.037 -8.754 1.00 84.50 181 ALA A CA 1
ATOM 1260 C C . ALA A 1 181 ? 2.302 -6.637 -7.371 1.00 84.50 181 ALA A C 1
ATOM 1262 O O . ALA A 1 181 ? 3.074 -6.269 -6.486 1.00 84.50 181 ALA A O 1
ATOM 1263 N N . ASP A 1 182 ? 0.986 -6.734 -7.192 1.00 88.56 182 ASP A N 1
ATOM 1264 C CA . ASP A 1 182 ? 0.355 -6.564 -5.885 1.00 88.56 182 ASP A CA 1
ATOM 1265 C C . ASP A 1 182 ? 0.743 -7.737 -4.959 1.00 88.56 182 ASP A C 1
ATOM 1267 O O . ASP A 1 182 ? 0.338 -8.871 -5.231 1.00 88.56 182 ASP A O 1
ATOM 1271 N N . PRO A 1 183 ? 1.524 -7.502 -3.885 1.00 87.19 183 PRO A N 1
ATOM 1272 C CA . PRO A 1 183 ? 1.955 -8.561 -2.972 1.00 87.19 183 PRO A CA 1
ATOM 1273 C C . PRO A 1 183 ? 0.808 -9.102 -2.108 1.00 87.19 183 PRO A C 1
ATOM 1275 O O . PRO A 1 183 ? 0.931 -10.176 -1.524 1.00 87.19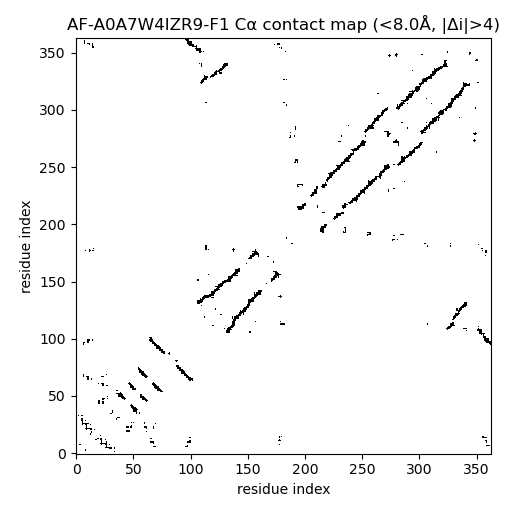 183 PRO A O 1
ATOM 1278 N N . TYR A 1 184 ? -0.296 -8.360 -2.002 1.00 91.12 184 TYR A N 1
ATOM 1279 C CA . TYR A 1 184 ? -1.409 -8.640 -1.103 1.00 91.12 184 TYR A CA 1
ATOM 1280 C C . TYR A 1 184 ? -2.643 -9.195 -1.819 1.00 91.12 184 TYR A C 1
ATOM 1282 O O . TYR A 1 184 ? -3.557 -9.670 -1.145 1.00 91.12 184 TYR A O 1
ATOM 1290 N N . ALA A 1 185 ? -2.666 -9.209 -3.155 1.00 90.50 185 ALA A N 1
ATOM 1291 C CA . ALA A 1 185 ? -3.804 -9.696 -3.937 1.00 90.50 185 ALA A CA 1
ATOM 1292 C C . ALA A 1 185 ? -4.201 -11.137 -3.580 1.00 90.50 185 ALA A C 1
ATOM 1294 O O . ALA A 1 185 ? -5.357 -11.398 -3.247 1.00 90.50 185 ALA A O 1
ATOM 1295 N N . ASP A 1 186 ? -3.244 -12.067 -3.589 1.00 88.81 186 ASP A N 1
ATOM 1296 C CA . ASP A 1 186 ? -3.517 -13.476 -3.274 1.00 88.81 186 ASP A CA 1
ATOM 1297 C C . ASP A 1 186 ? -3.788 -13.696 -1.777 1.00 88.81 186 ASP A C 1
ATOM 1299 O O . ASP A 1 186 ? -4.530 -14.605 -1.402 1.00 88.81 186 ASP A O 1
ATOM 1303 N N . LEU A 1 187 ? -3.201 -12.856 -0.918 1.00 87.81 187 LEU A N 1
ATOM 1304 C CA . LEU A 1 187 ? -3.282 -12.991 0.535 1.00 87.81 187 LEU A CA 1
ATOM 1305 C C . LEU A 1 187 ? -4.604 -12.447 1.098 1.00 87.81 187 LEU A C 1
ATOM 1307 O O . LEU A 1 187 ? -5.261 -13.113 1.897 1.00 87.81 187 LEU A O 1
ATOM 1311 N N . TYR A 1 188 ? -5.007 -11.247 0.675 1.00 93.88 188 TYR A N 1
ATOM 1312 C CA . TYR A 1 188 ? -6.156 -10.523 1.225 1.00 93.88 188 TYR A CA 1
ATOM 1313 C C . TYR A 1 188 ? -7.312 -10.359 0.238 1.00 93.88 188 TYR A C 1
ATOM 1315 O O . TYR A 1 188 ? -8.403 -9.979 0.661 1.00 93.88 188 TYR A O 1
ATOM 1323 N N . GLY A 1 189 ? -7.141 -10.674 -1.049 1.00 90.88 189 GLY A N 1
ATOM 1324 C CA . GLY A 1 189 ? -8.177 -10.458 -2.065 1.00 90.88 189 GLY A CA 1
ATOM 1325 C C . GLY A 1 189 ? -9.505 -11.147 -1.736 1.00 90.88 189 GLY A C 1
ATOM 1326 O O . GLY A 1 189 ? -10.571 -10.559 -1.904 1.00 90.88 189 GLY A O 1
ATOM 1327 N N . ALA A 1 190 ? -9.462 -12.357 -1.168 1.00 91.19 190 ALA A N 1
ATOM 1328 C CA . ALA A 1 190 ? -10.667 -13.065 -0.731 1.00 91.19 190 ALA A CA 1
ATOM 1329 C C . ALA A 1 190 ? -11.386 -12.382 0.452 1.00 91.19 190 ALA A C 1
ATOM 1331 O O . ALA A 1 190 ? -12.599 -12.531 0.597 1.00 91.19 190 ALA A O 1
ATOM 1332 N N . LEU A 1 191 ? -10.659 -11.629 1.288 1.00 92.06 191 LEU A N 1
ATOM 1333 C CA . LEU A 1 191 ? -11.221 -10.901 2.430 1.00 92.06 191 LEU A CA 1
ATOM 1334 C C . LEU A 1 191 ? -11.955 -9.623 2.009 1.00 92.06 191 LEU A C 1
ATOM 1336 O O . LEU A 1 191 ? -12.779 -9.130 2.767 1.00 92.06 191 LEU A O 1
ATOM 1340 N N . LEU A 1 192 ? -11.716 -9.096 0.805 1.00 93.44 192 LEU A N 1
ATOM 1341 C CA . LEU A 1 192 ? -12.395 -7.890 0.313 1.00 93.44 192 LEU A CA 1
ATOM 1342 C C . LEU A 1 192 ? -13.897 -8.102 0.035 1.00 93.44 192 LEU A C 1
ATOM 1344 O O . LEU A 1 192 ? -14.639 -7.138 -0.154 1.00 93.44 192 LEU A O 1
ATOM 1348 N N . GLY A 1 193 ? -14.370 -9.353 0.034 1.00 92.38 193 GLY A N 1
ATOM 1349 C CA . GLY A 1 193 ? -15.781 -9.701 -0.119 1.00 92.38 193 GLY A CA 1
ATOM 1350 C C . GLY A 1 193 ? -16.620 -9.366 1.118 1.00 92.38 193 GLY A C 1
ATOM 1351 O O . GLY A 1 193 ? -16.971 -10.257 1.890 1.00 92.38 193 GLY A O 1
ATOM 1352 N N . VAL A 1 194 ? -16.979 -8.091 1.293 1.00 92.06 194 VAL A N 1
ATOM 1353 C CA . VAL A 1 194 ? -17.866 -7.640 2.379 1.00 92.06 194 VAL A CA 1
ATOM 1354 C C . VAL A 1 194 ? -19.260 -8.282 2.245 1.00 92.06 194 VAL A C 1
ATOM 1356 O O . VAL A 1 194 ? -19.867 -8.206 1.172 1.00 92.06 194 VAL A O 1
ATOM 1359 N N . PRO A 1 195 ? -19.816 -8.885 3.317 1.00 93.06 195 PRO A N 1
ATOM 1360 C CA . PRO A 1 195 ? -21.163 -9.445 3.287 1.00 93.06 195 PRO A CA 1
ATOM 1361 C C . PRO A 1 195 ? -22.245 -8.400 2.952 1.00 93.06 195 PRO A C 1
ATOM 1363 O O . PRO A 1 195 ? -22.201 -7.281 3.464 1.00 93.06 195 PRO A O 1
ATOM 1366 N N . PRO A 1 196 ? -23.272 -8.757 2.156 1.00 87.12 196 PRO A N 1
ATOM 1367 C CA . PRO A 1 196 ? -24.276 -7.798 1.687 1.00 87.12 196 PRO A CA 1
ATOM 1368 C C . PRO A 1 196 ? -25.285 -7.388 2.768 1.00 87.12 196 PRO A C 1
ATOM 1370 O O . PRO A 1 196 ? -25.931 -6.348 2.647 1.00 87.12 196 PRO A O 1
ATOM 1373 N N . HIS A 1 197 ? -25.463 -8.205 3.811 1.00 88.69 197 HIS A N 1
ATOM 1374 C CA . HIS A 1 197 ? -26.377 -7.896 4.903 1.00 88.69 197 HIS A CA 1
ATOM 1375 C C . HIS A 1 197 ? -25.680 -7.022 5.941 1.00 88.69 197 HIS A C 1
ATOM 1377 O O . HIS A 1 197 ? -24.617 -7.391 6.439 1.00 88.69 197 HIS A O 1
ATOM 1383 N N . SER A 1 198 ? -26.294 -5.892 6.291 1.00 87.75 198 SER A N 1
ATOM 1384 C CA . SER A 1 198 ? -25.766 -4.983 7.300 1.00 87.75 198 SER A CA 1
ATOM 1385 C C . SER A 1 198 ? -26.690 -4.825 8.500 1.00 87.75 198 SER A C 1
ATOM 1387 O O . SER A 1 198 ? -27.916 -4.802 8.375 1.00 87.75 198 SER A O 1
ATOM 1389 N N . VAL A 1 199 ? -26.078 -4.686 9.673 1.00 86.88 199 VAL A N 1
ATOM 1390 C CA . VAL A 1 199 ? -26.755 -4.310 10.916 1.00 86.88 199 VAL A CA 1
ATOM 1391 C C . VAL A 1 199 ? -26.189 -2.995 11.435 1.00 86.88 199 VAL A C 1
ATOM 1393 O O . VAL A 1 199 ? -24.993 -2.718 11.322 1.00 86.88 199 VAL A O 1
ATOM 1396 N N . THR A 1 200 ? -27.053 -2.163 12.005 1.00 82.88 200 THR A N 1
ATOM 1397 C CA . THR A 1 200 ? -26.617 -0.964 12.723 1.00 82.88 200 THR A CA 1
ATOM 1398 C C . THR A 1 200 ? -26.054 -1.376 14.077 1.00 82.88 200 THR A C 1
ATOM 1400 O O . THR A 1 200 ? -26.580 -2.283 14.728 1.00 82.88 200 THR A O 1
ATOM 1403 N N . LEU A 1 201 ? -24.992 -0.707 14.520 1.00 75.19 201 LEU A N 1
ATOM 1404 C CA . LEU A 1 201 ? -24.481 -0.922 15.867 1.00 75.19 201 LEU A CA 1
ATOM 1405 C C . LEU A 1 201 ? -25.512 -0.497 16.925 1.00 75.19 201 LEU A C 1
ATOM 1407 O O . LEU A 1 201 ? -26.157 0.544 16.766 1.00 75.19 201 LEU A O 1
ATOM 1411 N N . PRO A 1 202 ? -25.666 -1.261 18.020 1.00 63.03 202 PRO A N 1
ATOM 1412 C CA . PRO A 1 202 ? -26.509 -0.847 19.132 1.00 63.03 202 PRO A CA 1
ATOM 1413 C C . PRO A 1 202 ? -25.988 0.456 19.752 1.00 63.03 202 PRO A C 1
ATOM 1415 O O . PRO A 1 202 ? -24.802 0.574 20.068 1.00 63.03 202 PRO A O 1
ATOM 1418 N N . LEU A 1 203 ? -26.883 1.426 19.950 1.00 65.12 203 LEU A N 1
ATOM 1419 C CA . LEU A 1 203 ? -26.562 2.713 20.571 1.00 65.12 203 LEU A CA 1
ATOM 1420 C C . LEU A 1 203 ? -25.985 2.522 21.985 1.00 65.12 203 LEU A C 1
ATOM 1422 O O . LEU A 1 203 ? -26.505 1.732 22.772 1.00 65.12 203 LEU A O 1
ATOM 1426 N N . GLY A 1 204 ? -24.939 3.285 22.315 1.00 67.62 204 GLY A N 1
ATOM 1427 C CA . GLY A 1 204 ? -24.344 3.333 23.658 1.00 67.62 204 GLY A CA 1
ATOM 1428 C C . GLY A 1 204 ? -23.291 2.261 23.965 1.00 67.62 204 GLY A C 1
ATOM 1429 O O . GLY A 1 204 ? -22.799 2.215 25.091 1.00 67.62 204 GLY A O 1
ATOM 1430 N N . GLN A 1 205 ? -22.924 1.416 22.998 1.00 75.25 205 GLN A N 1
ATOM 1431 C CA . GLN A 1 205 ? -21.839 0.445 23.160 1.00 75.25 205 GLN A CA 1
ATOM 1432 C C . GLN A 1 205 ? -20.476 1.108 22.935 1.00 75.25 205 GLN A C 1
ATOM 1434 O O . GLN A 1 205 ? -20.181 1.580 21.839 1.00 75.25 205 GLN A O 1
ATOM 1439 N N . THR A 1 206 ? -19.625 1.089 23.959 1.00 83.31 206 THR A N 1
ATOM 1440 C CA . THR A 1 206 ? -18.216 1.497 23.851 1.00 83.31 206 THR A CA 1
ATOM 1441 C C . THR A 1 206 ? -17.293 0.310 23.601 1.00 83.31 206 THR A C 1
ATOM 1443 O O . THR A 1 206 ? -16.201 0.503 23.088 1.00 83.31 206 THR A O 1
ATOM 1446 N N . MET A 1 207 ? -17.719 -0.922 23.902 1.00 89.19 207 MET A N 1
ATOM 1447 C CA . MET A 1 207 ? -16.991 -2.141 23.545 1.00 89.19 207 MET A CA 1
ATOM 1448 C C . MET A 1 207 ? -17.718 -2.869 22.417 1.00 89.19 207 MET A C 1
ATOM 1450 O O . MET A 1 207 ? -18.886 -3.233 22.555 1.00 89.19 207 MET A O 1
ATOM 1454 N N . LEU A 1 208 ? -17.029 -3.087 21.302 1.00 89.94 208 LEU A N 1
ATOM 1455 C CA . LEU A 1 208 ? -17.611 -3.639 20.085 1.00 89.94 208 LEU A CA 1
ATOM 1456 C C . LEU A 1 208 ? -16.945 -4.963 19.738 1.00 89.94 208 LEU A C 1
ATOM 1458 O O . LEU A 1 208 ? -15.726 -5.027 19.623 1.00 89.94 208 LEU A O 1
ATOM 1462 N N . GLY A 1 209 ? -17.738 -6.012 19.534 1.00 92.25 209 GLY A N 1
ATOM 1463 C CA . GLY A 1 209 ? -17.273 -7.266 18.939 1.00 92.25 209 GLY A CA 1
ATOM 1464 C C . GLY A 1 209 ? -17.367 -7.245 17.409 1.00 92.25 209 GLY A C 1
ATOM 1465 O O . GLY A 1 209 ? -18.106 -6.416 16.861 1.00 92.25 209 GLY A O 1
ATOM 1466 N N . PRO A 1 210 ? -16.666 -8.155 16.710 1.00 93.12 210 PRO A N 1
ATOM 1467 C CA . PRO A 1 210 ? -16.836 -8.323 15.269 1.00 93.12 210 PRO A CA 1
ATOM 1468 C C . PRO A 1 210 ? -18.299 -8.671 14.932 1.00 93.12 210 PRO A C 1
ATOM 1470 O O . PRO A 1 210 ? -19.006 -9.238 15.775 1.00 93.12 210 PRO A O 1
ATOM 1473 N N . PRO A 1 211 ? -18.784 -8.328 13.725 1.00 91.44 211 PRO A N 1
ATOM 1474 C CA . PRO A 1 211 ? -20.136 -8.672 13.318 1.00 91.44 211 PRO A CA 1
ATOM 1475 C C . PRO A 1 211 ? -20.319 -10.201 13.254 1.00 91.44 211 PRO A C 1
ATOM 1477 O O . PRO A 1 211 ? -19.351 -10.940 13.043 1.00 91.44 211 PRO A O 1
ATOM 1480 N N . PRO A 1 212 ? -21.557 -10.706 13.416 1.00 90.75 212 PRO A N 1
ATOM 1481 C CA . PRO A 1 212 ? -21.855 -12.120 13.220 1.00 90.75 212 PRO A CA 1
ATOM 1482 C C . PRO A 1 212 ? -21.449 -12.609 11.823 1.00 90.75 212 PRO A C 1
ATOM 1484 O O . PRO A 1 212 ? -21.420 -11.845 10.859 1.00 90.75 212 PRO A O 1
ATOM 1487 N N . THR A 1 213 ? -21.183 -13.909 11.690 1.00 90.38 213 THR A N 1
ATOM 1488 C CA . THR A 1 213 ? -20.807 -14.514 10.406 1.00 90.38 213 THR A CA 1
ATOM 1489 C C . THR A 1 213 ? -21.832 -14.201 9.312 1.00 90.38 213 THR A C 1
ATOM 1491 O O . THR A 1 213 ? -23.028 -14.421 9.492 1.00 90.38 213 THR A O 1
ATOM 1494 N N . GLY A 1 214 ? -21.352 -13.716 8.163 1.00 90.88 214 GLY A N 1
ATOM 1495 C CA . GLY A 1 214 ? -22.199 -13.349 7.024 1.00 90.88 214 GLY A CA 1
ATOM 1496 C C . GLY A 1 214 ? -22.891 -11.988 7.155 1.00 90.88 214 GLY A C 1
ATOM 1497 O O . GLY A 1 214 ? -23.763 -11.677 6.345 1.00 90.88 214 GLY A O 1
ATOM 1498 N N . VAL A 1 215 ? -22.511 -11.180 8.148 1.00 93.25 215 VAL A N 1
ATOM 1499 C CA . VAL A 1 215 ? -23.063 -9.847 8.404 1.00 93.25 215 VAL A CA 1
ATOM 1500 C C . VAL A 1 215 ? -21.937 -8.812 8.426 1.00 93.25 215 VAL A C 1
ATOM 1502 O O . VAL A 1 215 ? -20.815 -9.104 8.832 1.00 93.25 215 VAL A O 1
ATOM 1505 N N . ALA A 1 216 ? -22.247 -7.596 7.993 1.00 94.44 216 ALA A N 1
ATOM 1506 C CA . ALA A 1 216 ? -21.402 -6.417 8.111 1.00 94.44 216 ALA A CA 1
ATOM 1507 C C . ALA A 1 216 ? -22.064 -5.365 9.016 1.00 94.44 216 ALA A C 1
ATOM 1509 O O . ALA A 1 216 ? -23.272 -5.390 9.257 1.00 94.44 216 ALA A O 1
ATOM 1510 N N . TYR A 1 217 ? -21.296 -4.402 9.507 1.00 93.19 217 TYR A N 1
ATOM 1511 C CA . TYR A 1 217 ? -21.845 -3.221 10.160 1.00 93.19 217 TYR A CA 1
ATOM 1512 C C . TYR A 1 217 ? -22.124 -2.114 9.145 1.00 93.19 217 TYR A C 1
ATOM 1514 O O . TYR A 1 217 ? -21.355 -1.899 8.212 1.00 93.19 217 TYR A O 1
ATOM 1522 N N . ALA A 1 218 ? -23.204 -1.369 9.361 1.00 90.12 218 ALA A N 1
ATOM 1523 C CA . ALA A 1 218 ? -23.349 -0.017 8.832 1.00 90.12 218 ALA A CA 1
ATOM 1524 C C . ALA A 1 218 ? -22.942 0.949 9.951 1.00 90.12 218 ALA A C 1
ATOM 1526 O O . ALA A 1 218 ? -23.747 1.246 10.839 1.00 90.12 218 ALA A O 1
ATOM 1527 N N . TRP A 1 219 ? -21.671 1.358 9.969 1.00 87.44 219 TRP A N 1
ATOM 1528 C CA . TRP A 1 219 ? -21.100 2.119 11.079 1.00 87.44 219 TRP A CA 1
ATOM 1529 C C . TRP A 1 219 ? -20.162 3.227 10.623 1.00 87.44 219 TRP A C 1
ATOM 1531 O O . TRP A 1 219 ? -19.219 2.996 9.872 1.00 87.44 219 TRP A O 1
ATOM 1541 N N . GLN A 1 220 ? -20.402 4.414 11.171 1.00 88.12 220 GLN A N 1
ATOM 1542 C CA . GLN A 1 220 ? -19.499 5.553 11.120 1.00 88.12 220 GLN A CA 1
ATOM 1543 C C . GLN A 1 220 ? -19.306 6.042 12.560 1.00 88.12 220 GLN A C 1
ATOM 1545 O O . GLN A 1 220 ? -20.234 6.634 13.116 1.00 88.12 220 GLN A O 1
ATOM 1550 N N . PRO A 1 221 ? -18.181 5.700 13.215 1.00 87.00 221 PRO A N 1
ATOM 1551 C CA . PRO A 1 221 ? -17.888 6.176 14.560 1.00 87.00 221 PRO A CA 1
ATOM 1552 C C . PRO A 1 221 ? -17.944 7.708 14.628 1.00 87.00 221 PRO A C 1
ATOM 1554 O O . PRO A 1 221 ? -17.257 8.398 13.872 1.00 87.00 221 PRO A O 1
ATOM 1557 N N . ASP A 1 222 ? -18.761 8.233 15.539 1.00 88.62 222 ASP A N 1
ATOM 1558 C CA . ASP A 1 222 ? -18.938 9.672 15.733 1.00 88.62 222 ASP A CA 1
ATOM 1559 C C . ASP A 1 222 ? -18.939 10.025 17.220 1.00 88.62 222 ASP A C 1
ATOM 1561 O O . ASP A 1 222 ? -19.867 9.678 17.954 1.00 88.62 222 ASP A O 1
ATOM 1565 N N . GLY A 1 223 ? -17.861 10.673 17.658 1.00 85.06 223 GLY A N 1
ATOM 1566 C CA . GLY A 1 223 ? -17.632 11.095 19.033 1.00 85.06 223 GLY A CA 1
ATOM 1567 C C . GLY A 1 223 ? -17.436 9.944 20.031 1.00 85.06 223 GLY A C 1
ATOM 1568 O O . GLY A 1 223 ? -17.988 8.850 19.912 1.00 85.06 223 GLY A O 1
ATOM 1569 N N . GLY A 1 224 ? -16.655 10.210 21.080 1.00 88.69 224 GLY A N 1
ATOM 1570 C CA . GLY A 1 224 ? -16.464 9.275 22.194 1.00 88.69 224 GLY A CA 1
ATOM 1571 C C . GLY A 1 224 ? -15.376 8.229 21.950 1.00 88.69 224 GLY A C 1
ATOM 1572 O O . GLY A 1 224 ? -14.568 8.356 21.037 1.00 88.69 224 GLY A O 1
ATOM 1573 N N . ALA A 1 225 ? -15.323 7.209 22.810 1.00 91.94 225 ALA A N 1
ATOM 1574 C CA . ALA A 1 225 ? -14.284 6.183 22.788 1.00 91.94 225 ALA A CA 1
ATOM 1575 C C . ALA A 1 225 ? -14.879 4.792 22.551 1.00 91.94 225 ALA A C 1
ATOM 1577 O O . ALA A 1 225 ? -15.762 4.349 23.290 1.00 91.94 225 ALA A O 1
ATOM 1578 N N . TYR A 1 226 ? -14.348 4.102 21.546 1.00 92.81 226 TYR A N 1
ATOM 1579 C CA . TYR A 1 226 ? -14.712 2.748 21.164 1.00 92.81 226 TYR A CA 1
ATOM 1580 C C . TYR A 1 226 ? -13.503 1.816 21.322 1.00 92.81 226 TYR A C 1
ATOM 1582 O O . TYR A 1 226 ? -12.382 2.134 20.914 1.00 92.81 226 TYR A O 1
ATOM 1590 N N . THR A 1 227 ? -13.734 0.641 21.893 1.00 95.69 227 THR A N 1
ATOM 1591 C CA . THR A 1 227 ? -12.764 -0.443 22.031 1.00 95.69 227 THR A CA 1
ATOM 1592 C C . THR A 1 227 ? -13.266 -1.661 21.272 1.00 95.69 227 THR A C 1
ATOM 1594 O O . THR A 1 227 ? -14.328 -2.209 21.564 1.00 95.69 227 THR A O 1
ATOM 1597 N N . LEU A 1 228 ? -12.497 -2.081 20.280 1.00 95.56 228 LEU A N 1
ATOM 1598 C CA . LEU A 1 228 ? -12.750 -3.242 19.450 1.00 95.56 228 LEU A CA 1
ATOM 1599 C C . LEU A 1 228 ? -12.135 -4.482 20.103 1.00 95.56 228 LEU A C 1
ATOM 1601 O O . LEU A 1 228 ? -10.945 -4.505 20.429 1.00 95.56 228 LEU A O 1
ATOM 1605 N N . ALA A 1 229 ? -12.947 -5.519 20.290 1.00 96.62 229 ALA A N 1
ATOM 1606 C CA . ALA A 1 229 ? -12.448 -6.851 20.597 1.00 96.62 229 ALA A CA 1
ATOM 1607 C C . ALA A 1 229 ? -11.691 -7.439 19.384 1.00 96.62 229 ALA A C 1
ATOM 1609 O O . ALA A 1 229 ? -11.937 -7.030 18.251 1.00 96.62 229 ALA A O 1
ATOM 1610 N N . PRO A 1 230 ? -10.795 -8.420 19.577 1.00 97.50 230 PRO A N 1
ATOM 1611 C CA . PRO A 1 230 ? -10.106 -9.053 18.457 1.00 97.50 230 PRO A CA 1
ATOM 1612 C C . PRO A 1 230 ? -11.088 -9.647 17.433 1.00 97.50 230 PRO A C 1
ATOM 1614 O O . PRO A 1 230 ? -12.055 -10.317 17.808 1.00 97.50 230 PRO A O 1
ATOM 1617 N N . GLY A 1 231 ? -10.834 -9.430 16.142 1.00 96.19 231 GLY A N 1
ATOM 1618 C CA . GLY A 1 231 ? -11.674 -9.945 15.062 1.00 96.19 231 GLY A CA 1
ATOM 1619 C C . GLY A 1 231 ? -11.655 -9.113 13.779 1.00 96.19 231 GLY A C 1
ATOM 1620 O O . GLY A 1 231 ? -10.992 -8.081 13.681 1.00 96.19 231 GLY A O 1
ATOM 1621 N N . VAL A 1 232 ? -12.414 -9.586 12.787 1.00 96.38 232 VAL A N 1
ATOM 1622 C CA . VAL A 1 232 ? -12.583 -8.922 11.488 1.00 96.38 232 VAL A CA 1
ATOM 1623 C C . VAL A 1 232 ? -13.902 -8.158 11.476 1.00 96.38 232 VAL A C 1
ATOM 1625 O O . VAL A 1 232 ? -14.966 -8.746 11.654 1.00 96.38 232 VAL A O 1
ATOM 1628 N N . TYR A 1 233 ? -13.827 -6.853 11.246 1.00 96.38 233 TYR A N 1
ATOM 1629 C CA . TYR A 1 233 ? -14.942 -5.920 11.189 1.00 96.38 233 TYR A CA 1
ATOM 1630 C C . TYR A 1 233 ? -15.240 -5.582 9.736 1.00 96.38 233 TYR A C 1
ATOM 1632 O O . TYR A 1 233 ? -14.597 -4.722 9.137 1.00 96.38 233 TYR A O 1
ATOM 1640 N N . TYR A 1 234 ? -16.235 -6.261 9.177 1.00 96.88 234 TYR A N 1
ATOM 1641 C CA . TYR A 1 234 ? -16.778 -5.916 7.871 1.00 96.88 234 TYR A CA 1
ATOM 1642 C C . TYR A 1 234 ? -17.694 -4.699 7.985 1.00 96.88 234 TYR A C 1
ATOM 1644 O O . TYR A 1 234 ? -18.631 -4.712 8.784 1.00 96.88 234 TYR A O 1
ATOM 1652 N N . ILE A 1 235 ? -17.445 -3.673 7.176 1.00 95.62 235 ILE A N 1
ATOM 1653 C CA . ILE A 1 235 ? -18.236 -2.448 7.076 1.00 95.62 235 ILE A CA 1
ATOM 1654 C C . ILE A 1 235 ? -18.860 -2.389 5.681 1.00 95.62 235 ILE A C 1
ATOM 1656 O O . ILE A 1 235 ? -18.151 -2.429 4.677 1.00 95.62 235 ILE A O 1
ATOM 1660 N N . ASN A 1 236 ? -20.190 -2.306 5.623 1.00 95.12 236 ASN A N 1
ATOM 1661 C CA . ASN A 1 236 ? -20.927 -2.153 4.373 1.00 95.12 236 ASN A CA 1
ATOM 1662 C C . ASN A 1 236 ? -21.209 -0.665 4.114 1.00 95.12 236 ASN A C 1
ATOM 1664 O O . ASN A 1 236 ? -22.110 -0.085 4.723 1.00 95.12 236 ASN A O 1
ATOM 1668 N N . GLY A 1 237 ? -20.427 -0.066 3.224 1.00 94.31 237 GLY A N 1
ATOM 1669 C CA . GLY A 1 237 ? -20.415 1.345 2.870 1.00 94.31 237 GLY A CA 1
ATOM 1670 C C . GLY A 1 237 ? -19.118 2.036 3.282 1.00 94.31 237 GLY A C 1
ATOM 1671 O O . GLY A 1 237 ? -18.097 1.399 3.552 1.00 94.31 237 GLY A O 1
ATOM 1672 N N . ASP A 1 238 ? -19.176 3.365 3.323 1.00 95.00 238 ASP A N 1
ATOM 1673 C CA . ASP A 1 238 ? -18.051 4.200 3.731 1.00 95.00 238 ASP A CA 1
ATOM 1674 C C . ASP A 1 238 ? -17.779 4.060 5.233 1.00 95.00 238 ASP A C 1
ATOM 1676 O O . ASP A 1 238 ? -18.684 4.221 6.061 1.00 95.00 238 ASP A O 1
ATOM 1680 N N . PHE A 1 239 ? -16.514 3.838 5.585 1.00 94.38 239 PHE A N 1
ATOM 1681 C CA . PHE A 1 239 ? -16.038 3.840 6.962 1.00 94.38 239 PHE A CA 1
ATOM 1682 C C . PHE A 1 239 ? -15.394 5.188 7.277 1.00 94.38 239 PHE A C 1
ATOM 1684 O O . PHE A 1 239 ? -14.292 5.495 6.820 1.00 94.38 239 PHE A O 1
ATOM 1691 N N . ARG A 1 240 ? -16.092 6.001 8.072 1.00 93.62 240 ARG A N 1
ATOM 1692 C CA . ARG A 1 240 ? -15.613 7.316 8.493 1.00 93.62 240 ARG A CA 1
ATOM 1693 C C . ARG A 1 240 ? -15.453 7.380 10.001 1.00 93.62 240 ARG A C 1
ATOM 1695 O O . ARG A 1 240 ? -16.427 7.175 10.718 1.00 93.62 240 ARG A O 1
ATOM 1702 N N . VAL A 1 241 ? -14.249 7.706 10.461 1.00 91.56 241 VAL A N 1
ATOM 1703 C CA . VAL A 1 241 ? -13.972 8.006 11.868 1.00 91.56 241 VAL A CA 1
ATOM 1704 C C . VAL A 1 241 ? -13.966 9.521 12.033 1.00 91.56 241 VAL A C 1
ATOM 1706 O O . VAL A 1 241 ? -13.027 10.186 11.594 1.00 91.56 241 VAL A O 1
ATOM 1709 N N . ASN A 1 242 ? -15.025 10.066 12.634 1.00 90.25 242 ASN A N 1
ATOM 1710 C CA . ASN A 1 242 ? -15.180 11.512 12.773 1.00 90.25 242 ASN A CA 1
ATOM 1711 C C . ASN A 1 242 ? -14.254 12.094 13.853 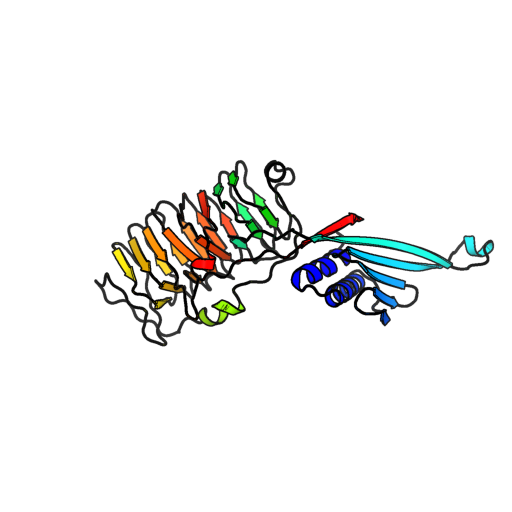1.00 90.25 242 ASN A C 1
ATOM 1713 O O . ASN A 1 242 ? -13.829 11.406 14.788 1.00 90.25 242 ASN A O 1
ATOM 1717 N N . ALA A 1 243 ? -13.987 13.396 13.747 1.00 88.44 243 ALA A N 1
ATOM 1718 C CA . ALA A 1 243 ? -13.212 14.171 14.711 1.00 88.44 243 ALA A CA 1
ATOM 1719 C C . ALA A 1 243 ? -13.694 13.965 16.165 1.00 88.44 243 ALA A C 1
ATOM 1721 O O . ALA A 1 243 ? -14.891 13.932 16.436 1.00 88.44 243 ALA A O 1
ATOM 1722 N N . GLY A 1 244 ? -12.762 13.854 17.118 1.00 87.25 244 GLY A N 1
ATOM 1723 C CA . GLY A 1 244 ? -13.081 13.643 18.535 1.00 87.25 244 GLY A CA 1
ATOM 1724 C C . GLY A 1 244 ? -13.456 12.202 18.898 1.00 87.25 244 GLY A C 1
ATOM 1725 O O . GLY A 1 244 ? -13.890 11.954 20.025 1.00 87.25 244 GLY A O 1
ATOM 1726 N N . THR A 1 245 ? -13.289 11.258 17.968 1.00 90.75 245 THR A N 1
ATOM 1727 C CA . THR A 1 245 ? -13.501 9.828 18.215 1.00 90.75 245 THR A CA 1
ATOM 1728 C C . THR A 1 245 ? -12.186 9.128 18.545 1.00 90.75 245 THR A C 1
ATOM 1730 O O . THR A 1 245 ? -11.192 9.306 17.845 1.00 90.75 245 THR A O 1
ATOM 1733 N N . THR A 1 246 ? -12.179 8.286 19.575 1.00 91.75 246 THR A N 1
ATOM 1734 C CA . THR A 1 246 ? -11.069 7.381 19.883 1.00 91.75 246 THR A CA 1
ATOM 1735 C C . THR A 1 246 ? -11.456 5.956 19.521 1.00 91.75 246 THR A C 1
ATOM 1737 O O . THR A 1 246 ? -12.496 5.471 19.962 1.00 91.75 246 THR A O 1
ATOM 1740 N N . LEU A 1 247 ? -10.616 5.264 18.756 1.00 91.88 247 LEU A N 1
ATOM 1741 C CA . LEU A 1 247 ? -10.799 3.858 18.412 1.00 91.88 247 LEU A CA 1
ATOM 1742 C C . LEU A 1 247 ? -9.581 3.058 18.880 1.00 91.88 247 LEU A C 1
ATOM 1744 O O . LEU A 1 247 ? -8.454 3.361 18.507 1.00 91.88 247 LEU A O 1
ATOM 1748 N N . SER A 1 248 ? -9.802 2.042 19.707 1.00 94.69 248 SER A N 1
ATOM 1749 C CA . SER A 1 248 ? -8.744 1.218 20.305 1.00 94.69 248 SER A CA 1
ATOM 1750 C C . SER A 1 248 ? -8.998 -0.263 20.059 1.00 94.69 248 SER A C 1
ATOM 1752 O O . SER A 1 248 ? -10.152 -0.674 19.996 1.00 94.69 248 SER A O 1
ATOM 1754 N N . GLY A 1 249 ? -7.957 -1.079 19.917 1.00 95.38 249 GLY A N 1
ATOM 1755 C CA . GLY A 1 249 ? -8.131 -2.514 19.692 1.00 95.38 249 GLY A CA 1
ATOM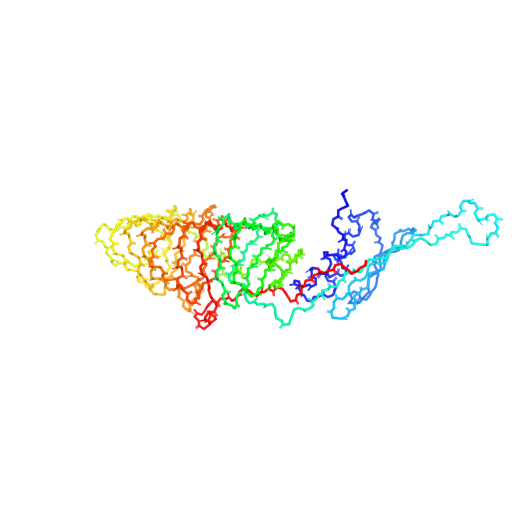 1756 C C . GLY A 1 249 ? -6.842 -3.258 19.361 1.00 95.38 249 GLY A C 1
ATOM 1757 O O . GLY A 1 249 ? -5.920 -2.719 18.749 1.00 95.38 249 GLY A O 1
ATOM 1758 N N . THR A 1 250 ? -6.801 -4.531 19.743 1.00 95.81 250 THR A N 1
ATOM 1759 C CA . THR A 1 250 ? -5.682 -5.432 19.454 1.00 95.81 250 THR A CA 1
ATOM 1760 C C . THR A 1 250 ? -6.173 -6.682 18.758 1.00 95.81 250 THR A C 1
ATOM 1762 O O . THR A 1 250 ? -7.179 -7.258 19.163 1.00 95.81 250 THR A O 1
ATOM 1765 N N . GLY A 1 251 ? -5.467 -7.102 17.710 1.00 96.12 251 GLY A N 1
ATOM 1766 C CA . GLY A 1 251 ? -5.886 -8.221 16.876 1.00 96.12 251 GLY A CA 1
ATOM 1767 C C . GLY A 1 251 ? -7.121 -7.891 16.043 1.00 96.12 251 GLY A C 1
ATOM 1768 O O . GLY A 1 251 ? -8.039 -8.707 15.966 1.00 96.12 251 GLY A O 1
ATOM 1769 N N . VAL A 1 252 ? -7.170 -6.689 15.467 1.00 97.00 252 VAL A N 1
ATOM 1770 C CA . VAL A 1 252 ? -8.345 -6.177 14.751 1.00 97.00 252 VAL A CA 1
ATOM 1771 C C . VAL A 1 252 ? -8.038 -5.918 13.285 1.00 97.00 252 VAL A C 1
ATOM 1773 O O . VAL A 1 252 ? -6.992 -5.372 12.946 1.00 97.00 252 VAL A O 1
ATOM 1776 N N . THR A 1 253 ? -8.980 -6.282 12.424 1.00 97.44 253 THR A N 1
ATOM 1777 C CA . THR A 1 253 ? -8.948 -5.986 10.989 1.00 97.44 253 THR A CA 1
ATOM 1778 C C . THR A 1 253 ? -10.244 -5.279 10.618 1.00 97.44 253 THR A C 1
ATOM 1780 O O . THR A 1 253 ? -11.315 -5.770 10.961 1.00 97.44 253 THR A O 1
ATOM 1783 N N . ILE A 1 254 ? -10.177 -4.156 9.909 1.00 97.31 254 ILE A N 1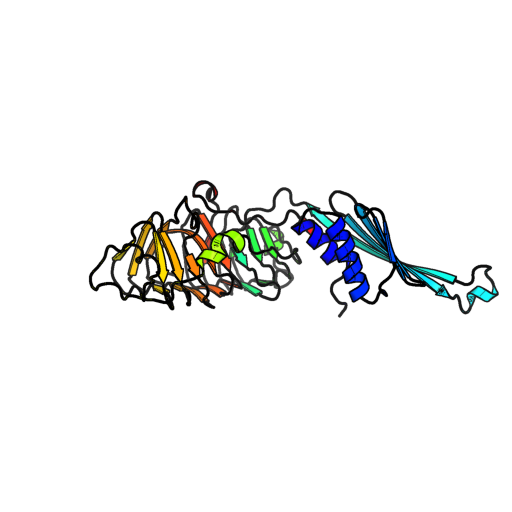
ATOM 1784 C CA . ILE A 1 254 ? -11.346 -3.404 9.436 1.00 97.31 254 ILE A CA 1
ATOM 1785 C C . ILE A 1 254 ? -11.373 -3.460 7.908 1.00 97.31 254 ILE A C 1
ATOM 1787 O O . ILE A 1 254 ? -10.407 -3.070 7.257 1.00 97.31 254 ILE A O 1
ATOM 1791 N N . ILE A 1 255 ? -12.476 -3.944 7.338 1.00 97.44 255 ILE A N 1
ATOM 1792 C CA . ILE A 1 255 ? -12.650 -4.124 5.891 1.00 97.44 255 ILE A CA 1
ATOM 1793 C C . ILE A 1 255 ? -13.907 -3.385 5.451 1.00 97.44 255 ILE A C 1
ATOM 1795 O O . ILE A 1 255 ? -15.005 -3.756 5.861 1.00 97.44 255 ILE A O 1
ATOM 1799 N N . ALA A 1 256 ? -13.757 -2.366 4.609 1.00 97.06 256 ALA A N 1
ATOM 1800 C CA . ALA A 1 256 ? -14.868 -1.585 4.073 1.00 97.06 256 ALA A CA 1
ATOM 1801 C C . ALA A 1 256 ? -15.021 -1.799 2.561 1.00 97.06 256 ALA A C 1
ATOM 1803 O O . ALA A 1 256 ? -14.038 -1.799 1.828 1.00 97.06 256 ALA A O 1
ATOM 1804 N N . ASN A 1 257 ? -16.249 -1.926 2.061 1.00 96.00 257 ASN A N 1
ATOM 1805 C CA . ASN A 1 257 ? -16.510 -1.914 0.611 1.00 96.00 257 ASN A CA 1
ATOM 1806 C C . ASN A 1 257 ? -16.819 -0.504 0.065 1.00 96.00 257 ASN A C 1
ATOM 1808 O O . ASN A 1 257 ? -17.253 -0.363 -1.077 1.00 96.00 257 ASN A O 1
ATOM 1812 N N . GLY A 1 258 ? -16.613 0.531 0.881 1.00 95.81 258 GLY A N 1
ATOM 1813 C CA . GLY A 1 258 ? -16.659 1.940 0.503 1.00 95.81 258 GLY A CA 1
ATOM 1814 C C . GLY A 1 258 ? -15.366 2.666 0.867 1.00 95.81 258 GLY A C 1
ATOM 1815 O O . GLY A 1 258 ? -14.354 2.045 1.205 1.00 95.81 258 GLY A O 1
ATOM 1816 N N . ASN A 1 259 ? -15.401 3.993 0.794 1.00 97.00 259 ASN A N 1
ATOM 1817 C CA . ASN A 1 259 ? -14.259 4.844 1.113 1.00 97.00 259 ASN A CA 1
ATOM 1818 C C . ASN A 1 259 ? -13.915 4.771 2.604 1.00 97.00 259 ASN A C 1
ATOM 1820 O O . ASN A 1 259 ? -14.797 4.619 3.451 1.00 97.00 259 ASN A O 1
ATOM 1824 N N . VAL A 1 260 ? -12.634 4.934 2.925 1.00 95.00 260 VAL A N 1
ATOM 1825 C CA . VAL A 1 260 ? -12.156 5.036 4.308 1.00 95.00 260 VAL A CA 1
ATOM 1826 C C . VAL A 1 260 ? -11.658 6.450 4.556 1.00 95.00 260 VAL A C 1
ATOM 1828 O O . VAL A 1 260 ? -10.781 6.927 3.842 1.00 95.00 260 VAL A O 1
ATOM 1831 N N . VAL A 1 261 ? -12.212 7.126 5.562 1.00 93.38 261 VAL A N 1
ATOM 1832 C CA . VAL A 1 261 ? -11.827 8.496 5.925 1.00 93.38 261 VAL A CA 1
ATOM 1833 C C . VAL A 1 261 ? -11.622 8.595 7.430 1.00 93.38 261 VAL A C 1
ATOM 1835 O O . VAL A 1 261 ? -12.504 8.256 8.217 1.00 93.38 261 VAL A O 1
ATOM 1838 N N . ILE A 1 262 ? -10.455 9.078 7.833 1.00 91.31 262 ILE A N 1
ATOM 1839 C CA . ILE A 1 262 ? -10.094 9.307 9.229 1.00 91.31 262 ILE A CA 1
A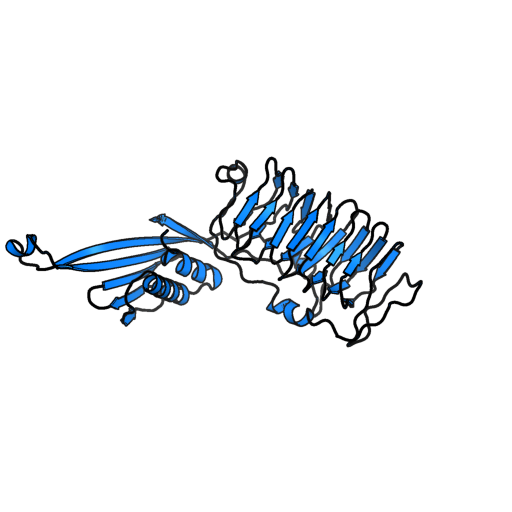TOM 1840 C C . ILE A 1 262 ? -9.856 10.808 9.390 1.00 91.31 262 ILE A C 1
ATOM 1842 O O . ILE A 1 262 ? -8.957 11.379 8.765 1.00 91.31 262 ILE A O 1
ATOM 1846 N N . ASP A 1 263 ? -10.725 11.453 10.168 1.00 89.06 263 ASP A N 1
ATOM 1847 C CA . ASP A 1 263 ? -10.717 12.903 10.342 1.00 89.06 263 ASP A CA 1
ATOM 1848 C C . ASP A 1 263 ? -9.616 13.364 11.324 1.00 89.06 263 ASP A C 1
ATOM 1850 O O . ASP A 1 263 ? -9.294 12.671 12.289 1.00 89.06 263 ASP A O 1
ATOM 1854 N N . GLY A 1 264 ? -9.097 14.581 11.132 1.00 78.75 264 GLY A N 1
ATOM 1855 C CA . GLY A 1 264 ? -7.918 15.136 11.819 1.00 78.75 264 GLY A CA 1
ATOM 1856 C C . GLY A 1 264 ? -7.866 15.137 13.342 1.00 78.75 264 GLY A C 1
ATOM 1857 O O . GLY A 1 264 ? -6.789 15.247 13.911 1.00 78.75 264 GLY A O 1
ATOM 1858 N N . ALA A 1 265 ? -8.990 14.968 14.033 1.00 82.50 265 ALA A N 1
ATOM 1859 C CA . ALA A 1 265 ? -9.019 14.887 15.494 1.00 82.50 265 ALA A CA 1
ATOM 1860 C C . ALA A 1 265 ? -9.454 13.508 16.017 1.00 82.50 265 ALA A C 1
ATOM 1862 O O . ALA A 1 265 ? -9.870 13.401 17.172 1.00 82.50 265 ALA A O 1
ATOM 1863 N N . ALA A 1 266 ? -9.431 12.465 15.184 1.00 87.19 266 ALA A N 1
ATOM 1864 C CA . ALA A 1 266 ? -9.730 11.096 15.597 1.00 87.19 266 ALA A CA 1
ATOM 1865 C C . ALA A 1 266 ? -8.455 10.346 16.014 1.00 87.19 266 ALA A C 1
ATOM 1867 O O . ALA A 1 266 ? -7.501 10.271 15.251 1.00 87.19 266 ALA A O 1
ATOM 1868 N N . SER A 1 267 ? -8.440 9.755 17.210 1.00 88.12 267 SER A N 1
ATOM 1869 C CA . SER A 1 267 ? -7.278 9.037 17.755 1.00 88.12 267 SER A CA 1
ATOM 1870 C C . SER A 1 267 ? -7.442 7.528 17.596 1.00 88.12 267 SER A C 1
ATOM 1872 O O . SER A 1 267 ? -8.390 6.940 18.118 1.00 88.12 267 SER A O 1
ATOM 1874 N N . LEU A 1 268 ? -6.529 6.891 16.862 1.00 89.31 268 LEU A N 1
ATOM 1875 C CA . LEU A 1 268 ? -6.578 5.454 16.597 1.00 89.31 268 LEU A CA 1
ATOM 1876 C C . LEU A 1 268 ? -5.404 4.735 17.274 1.00 89.31 268 LEU A C 1
ATOM 1878 O O . LEU A 1 268 ? -4.247 5.074 17.054 1.00 89.31 268 LEU A O 1
ATOM 1882 N N . HIS A 1 269 ? -5.703 3.693 18.043 1.00 91.69 269 HIS A N 1
ATOM 1883 C CA . HIS A 1 269 ? -4.729 2.813 18.688 1.00 91.69 269 HIS A CA 1
ATOM 1884 C C . HIS A 1 269 ? -5.044 1.363 18.330 1.00 91.69 269 HIS A C 1
ATOM 1886 O O . HIS A 1 269 ? -5.721 0.658 19.082 1.00 91.69 269 HIS A O 1
ATOM 1892 N N . LEU A 1 270 ? -4.612 0.942 17.142 1.00 92.31 270 LEU A N 1
ATOM 1893 C CA . LEU A 1 270 ? -5.026 -0.326 16.550 1.00 92.31 270 LEU A CA 1
ATOM 1894 C C . LEU A 1 270 ? -3.835 -1.176 16.135 1.00 92.31 270 LEU A C 1
ATOM 1896 O O . LEU A 1 270 ? -2.877 -0.682 15.546 1.00 92.31 270 LEU A O 1
ATOM 1900 N N . THR A 1 271 ? -3.938 -2.474 16.399 1.00 94.12 271 THR A N 1
ATOM 1901 C CA . THR A 1 271 ? -2.929 -3.462 16.006 1.00 94.12 271 THR A CA 1
ATOM 1902 C C . THR A 1 271 ? -3.598 -4.643 15.306 1.00 94.12 271 THR A C 1
ATOM 1904 O O . THR A 1 271 ? -4.599 -5.179 15.796 1.00 94.12 271 THR A O 1
ATOM 1907 N N . ALA A 1 272 ? -3.065 -5.023 14.147 1.00 94.81 272 ALA A N 1
ATOM 1908 C CA . ALA A 1 272 ? -3.543 -6.138 13.343 1.00 94.81 272 ALA A CA 1
ATOM 1909 C C . ALA A 1 272 ? -3.389 -7.479 14.086 1.00 94.81 272 ALA A C 1
ATOM 1911 O O . ALA A 1 272 ? -2.577 -7.600 15.010 1.00 94.81 272 ALA A O 1
ATOM 1912 N N . PRO A 1 273 ? -4.148 -8.518 13.702 1.00 95.12 273 PRO A N 1
ATOM 1913 C CA . PRO A 1 273 ? -3.894 -9.881 14.155 1.00 95.12 273 PRO A CA 1
ATOM 1914 C C . PRO A 1 273 ? -2.503 -10.352 13.726 1.00 95.12 273 PRO A C 1
ATOM 1916 O O . PRO A 1 273 ? -2.057 -10.042 12.631 1.00 95.12 273 PRO A O 1
ATOM 1919 N N . THR A 1 274 ? -1.844 -11.169 14.544 1.00 92.81 274 THR A N 1
ATOM 1920 C CA . THR A 1 274 ? -0.552 -11.792 14.190 1.00 92.81 274 THR A CA 1
ATOM 1921 C C . THR A 1 274 ? -0.713 -13.172 13.542 1.00 92.81 274 THR A C 1
ATOM 1923 O O . THR A 1 274 ? 0.254 -13.762 13.071 1.00 92.81 274 THR A O 1
ATOM 1926 N N . THR A 1 275 ? -1.930 -13.727 13.545 1.00 90.31 275 THR A N 1
ATOM 1927 C CA . THR A 1 275 ? -2.248 -15.068 13.030 1.00 90.31 275 THR A CA 1
ATOM 1928 C C . THR A 1 275 ? -3.633 -15.096 12.382 1.00 90.31 275 THR A C 1
ATOM 1930 O O . THR A 1 275 ? -4.450 -14.200 12.593 1.00 90.31 275 THR A O 1
ATOM 1933 N N . GLY A 1 276 ? -3.908 -16.146 11.604 1.00 90.81 276 GLY A N 1
ATOM 1934 C CA . GLY A 1 276 ? -5.170 -16.316 10.882 1.00 90.81 276 GLY A CA 1
ATOM 1935 C C . GLY A 1 276 ? -5.147 -15.704 9.479 1.00 90.81 276 GLY A C 1
ATOM 1936 O O . GLY A 1 276 ? -4.121 -15.222 9.015 1.00 90.81 276 GLY A O 1
ATOM 1937 N N . ALA A 1 277 ? -6.287 -15.752 8.787 1.00 90.81 277 ALA A N 1
ATOM 1938 C CA . ALA A 1 277 ? -6.384 -15.312 7.390 1.00 90.81 277 ALA A CA 1
ATOM 1939 C C . ALA A 1 277 ? -6.165 -13.800 7.203 1.00 90.81 277 ALA A C 1
ATOM 1941 O O . ALA A 1 277 ? -5.746 -13.379 6.135 1.00 90.81 277 ALA A O 1
ATOM 1942 N N . SER A 1 278 ? -6.436 -12.995 8.234 1.00 93.94 278 SER A N 1
ATOM 1943 C CA . SER A 1 278 ? -6.207 -11.546 8.240 1.00 93.94 278 SER A CA 1
ATOM 1944 C C . SER A 1 278 ? -4.961 -11.142 9.036 1.00 93.94 278 SER A C 1
ATOM 1946 O O . SER A 1 278 ? -4.862 -9.996 9.475 1.00 93.94 278 SER A O 1
ATOM 1948 N N . ALA A 1 279 ? -4.029 -12.078 9.263 1.00 93.31 279 ALA A N 1
ATOM 1949 C CA . ALA A 1 279 ? -2.754 -11.775 9.907 1.00 93.31 279 ALA A CA 1
ATOM 1950 C C . ALA A 1 279 ? -2.049 -10.628 9.176 1.00 93.31 279 ALA A C 1
ATOM 1952 O O . ALA A 1 279 ? -2.007 -10.613 7.951 1.00 93.31 279 ALA A O 1
ATOM 1953 N N . GLY A 1 280 ? -1.550 -9.651 9.927 1.00 92.62 280 GLY A N 1
ATOM 1954 C CA . GLY A 1 280 ? -0.875 -8.475 9.398 1.00 92.62 280 GLY A CA 1
ATOM 1955 C C . GLY A 1 280 ? -1.795 -7.423 8.771 1.00 92.62 280 GLY A C 1
ATOM 1956 O O . GLY A 1 280 ? -1.345 -6.299 8.584 1.00 92.62 280 GLY A O 1
ATOM 1957 N N . LEU A 1 281 ? -3.073 -7.710 8.496 1.00 95.19 281 LEU A N 1
ATOM 1958 C CA . LEU A 1 281 ? -4.001 -6.760 7.876 1.00 95.19 281 LEU A CA 1
ATOM 1959 C C . LEU A 1 281 ? -4.753 -5.941 8.930 1.00 95.19 281 LEU A C 1
ATOM 1961 O O . LEU A 1 281 ? -5.552 -6.486 9.694 1.00 95.19 281 LEU A O 1
ATOM 1965 N N . LEU A 1 282 ? -4.552 -4.622 8.931 1.00 95.25 282 LEU A N 1
ATOM 1966 C CA . LEU A 1 282 ? -5.296 -3.710 9.802 1.00 95.25 282 LEU A CA 1
ATOM 1967 C C . LEU A 1 282 ? -6.471 -3.062 9.075 1.00 95.25 282 LEU A C 1
ATOM 1969 O O . LEU A 1 282 ? -7.586 -3.069 9.593 1.00 95.25 282 LEU A O 1
ATOM 1973 N N . PHE A 1 283 ? -6.233 -2.535 7.876 1.00 95.62 283 PHE A N 1
ATOM 1974 C CA . PHE A 1 283 ? -7.266 -1.899 7.068 1.00 95.62 283 PHE A CA 1
ATOM 1975 C C . PHE A 1 283 ? -7.300 -2.482 5.665 1.00 95.62 283 PHE A C 1
ATOM 1977 O O . PHE A 1 283 ? -6.257 -2.618 5.028 1.00 95.62 283 PHE A O 1
ATOM 1984 N N . ALA A 1 284 ? -8.502 -2.733 5.157 1.00 97.12 284 ALA A N 1
ATOM 1985 C CA . ALA A 1 284 ? -8.721 -2.981 3.745 1.00 97.12 284 ALA A CA 1
ATOM 1986 C C . ALA A 1 284 ? -9.925 -2.210 3.204 1.00 97.12 284 ALA A C 1
ATOM 1988 O O . ALA A 1 284 ? -10.915 -2.008 3.912 1.00 97.12 284 ALA A O 1
ATOM 1989 N N . SER A 1 285 ? -9.842 -1.778 1.948 1.00 96.81 285 SER A N 1
ATOM 1990 C CA . SER A 1 285 ? -10.933 -1.068 1.287 1.00 96.81 285 SER A CA 1
ATOM 1991 C C . SER A 1 285 ? -11.012 -1.378 -0.205 1.00 96.81 285 SER A C 1
ATOM 1993 O O . SER A 1 285 ? -9.986 -1.448 -0.876 1.00 96.81 285 SER A O 1
ATOM 1995 N N . THR A 1 286 ? -12.234 -1.515 -0.724 1.00 96.38 286 THR A N 1
ATOM 1996 C CA . THR A 1 286 ? -12.518 -1.518 -2.176 1.00 96.38 286 THR A CA 1
ATOM 1997 C C . THR A 1 286 ? -13.074 -0.175 -2.667 1.00 96.38 286 THR A C 1
ATOM 1999 O O . THR A 1 286 ? -13.612 -0.090 -3.770 1.00 96.38 286 THR A O 1
ATOM 2002 N N . GLY A 1 287 ? -13.039 0.861 -1.824 1.00 94.94 287 GLY A N 1
ATOM 2003 C CA . GLY A 1 287 ? -13.422 2.221 -2.188 1.00 94.94 287 GLY A CA 1
ATOM 2004 C C . GLY A 1 287 ? -12.372 2.898 -3.069 1.00 94.94 287 GLY A C 1
ATOM 2005 O O . GLY A 1 287 ? -11.251 2.421 -3.214 1.00 94.94 287 GLY A O 1
ATOM 2006 N N . GLY A 1 288 ? -12.728 4.051 -3.638 1.00 95.94 288 GLY A N 1
ATOM 2007 C CA . GLY A 1 288 ? -11.806 4.852 -4.454 1.00 95.94 288 GLY A CA 1
ATOM 2008 C C . GLY A 1 288 ? -10.901 5.781 -3.636 1.00 95.94 288 GLY A C 1
ATOM 2009 O O . GLY A 1 288 ? -9.968 6.370 -4.181 1.00 95.94 288 GLY A O 1
ATOM 2010 N N . LEU A 1 289 ? -11.170 5.932 -2.336 1.00 96.06 289 LEU A N 1
ATOM 2011 C CA . LEU A 1 289 ? -10.458 6.840 -1.443 1.00 96.06 289 LEU A CA 1
ATOM 2012 C C . LEU A 1 289 ? -10.127 6.165 -0.109 1.00 96.06 289 LEU A C 1
ATOM 2014 O O . LEU A 1 289 ? -11.007 5.616 0.557 1.00 96.06 289 LEU A O 1
ATOM 2018 N N . PHE A 1 290 ? -8.868 6.303 0.302 1.00 94.62 290 PHE A N 1
ATOM 2019 C CA . PHE A 1 290 ? -8.408 6.036 1.658 1.00 94.62 290 PHE A CA 1
ATOM 2020 C C . PHE A 1 290 ? -7.711 7.295 2.172 1.00 94.62 290 PHE A C 1
ATOM 2022 O O . PHE A 1 290 ? -6.645 7.643 1.682 1.00 94.62 290 PHE A O 1
ATOM 2029 N N . GLN A 1 291 ? -8.292 8.009 3.131 1.00 92.62 291 GLN A N 1
ATOM 2030 C CA . GLN A 1 291 ? -7.776 9.308 3.556 1.00 92.62 291 GLN A CA 1
ATOM 2031 C C . GLN A 1 291 ? -7.534 9.386 5.059 1.00 92.62 291 GLN A C 1
ATOM 2033 O O . GLN A 1 291 ? -8.418 9.091 5.860 1.00 92.62 291 GLN A O 1
ATOM 2038 N N . PHE A 1 292 ? -6.359 9.895 5.419 1.00 88.31 292 PHE A N 1
ATOM 2039 C CA . PHE A 1 292 ? -6.062 10.428 6.740 1.00 88.31 292 PHE A CA 1
ATOM 2040 C C . PHE A 1 292 ? -5.945 11.940 6.636 1.00 88.31 292 PHE A C 1
ATOM 2042 O O . PHE A 1 292 ? -5.013 12.443 6.012 1.00 88.31 292 PHE A O 1
ATOM 2049 N N . THR A 1 293 ? -6.855 12.670 7.265 1.00 83.00 293 THR A N 1
ATOM 2050 C CA . THR A 1 293 ? -6.624 14.093 7.538 1.00 83.00 293 THR A CA 1
ATOM 2051 C C . THR A 1 293 ? -5.948 14.184 8.910 1.00 83.00 293 THR A C 1
ATOM 2053 O O . THR A 1 293 ? -6.328 13.435 9.798 1.00 83.00 293 THR A O 1
ATOM 2056 N N . GLY A 1 294 ? -4.859 14.941 9.065 1.00 66.44 294 GLY A N 1
ATOM 2057 C CA . GLY A 1 294 ? -3.952 14.874 10.221 1.00 66.44 294 GLY A CA 1
ATOM 2058 C C . GLY A 1 294 ? -4.392 15.637 11.467 1.00 66.44 294 GLY A C 1
ATOM 2059 O O . GLY A 1 294 ? -5.314 16.445 11.408 1.00 66.44 294 GLY A O 1
ATOM 2060 N N . GLY A 1 295 ? -3.697 15.392 12.589 1.00 60.59 295 GLY A N 1
ATOM 2061 C CA . GLY A 1 295 ? -3.909 16.091 13.871 1.00 60.59 295 GLY A CA 1
ATOM 2062 C C . GLY A 1 295 ? -4.165 15.216 15.112 1.00 60.59 295 GLY A C 1
ATOM 2063 O O . GLY A 1 295 ? -4.511 15.756 16.164 1.00 60.59 295 GLY A O 1
ATOM 2064 N N . ALA A 1 296 ? -3.979 13.893 15.042 1.00 57.12 296 ALA A N 1
ATOM 2065 C CA . ALA A 1 296 ? -4.263 12.993 16.162 1.00 57.12 296 ALA A CA 1
ATOM 2066 C C . ALA A 1 296 ? -3.072 12.126 16.599 1.00 57.12 296 ALA A C 1
ATOM 2068 O O . ALA A 1 296 ? -2.210 11.757 15.804 1.00 57.12 296 ALA A O 1
ATOM 2069 N N . THR A 1 297 ? -3.054 11.753 17.884 1.00 68.38 297 THR A N 1
ATOM 2070 C CA . THR A 1 297 ? -2.175 10.708 18.425 1.00 68.38 297 THR A CA 1
ATOM 2071 C C . THR A 1 297 ? -2.649 9.349 17.908 1.00 68.38 297 THR A C 1
ATOM 2073 O O . THR A 1 297 ? -3.555 8.747 18.490 1.00 68.38 297 THR A O 1
ATOM 2076 N N . THR A 1 298 ? -2.069 8.890 16.798 1.00 78.19 298 THR A N 1
ATOM 2077 C CA . THR A 1 298 ? -2.453 7.640 16.136 1.00 78.19 298 THR A CA 1
ATOM 2078 C C . THR A 1 298 ? -1.283 6.658 16.115 1.00 78.19 298 THR A C 1
ATOM 2080 O O . THR A 1 298 ? -0.216 6.936 15.577 1.00 78.19 298 THR A O 1
ATOM 2083 N N . THR A 1 299 ? -1.488 5.482 16.703 1.00 84.38 299 THR A N 1
ATOM 2084 C CA . THR A 1 299 ? -0.541 4.361 16.676 1.00 84.38 299 THR A CA 1
ATOM 2085 C C . THR A 1 299 ? -1.202 3.204 15.943 1.00 84.38 299 THR A C 1
ATOM 2087 O O . THR A 1 299 ? -2.112 2.556 16.473 1.00 84.38 299 THR A O 1
ATOM 2090 N N . LEU A 1 300 ? -0.766 2.964 14.712 1.00 87.94 300 LEU A N 1
ATOM 2091 C CA . LEU A 1 300 ? -1.239 1.853 13.897 1.00 87.94 300 LEU A CA 1
ATOM 2092 C C . LEU A 1 300 ? -0.130 0.814 13.803 1.00 87.94 300 LEU A C 1
ATOM 2094 O O . LEU A 1 300 ? 1.027 1.158 13.596 1.00 87.94 300 LEU A O 1
ATOM 2098 N N . THR A 1 301 ? -0.483 -0.456 13.925 1.00 90.94 301 THR A N 1
ATOM 2099 C CA . THR A 1 301 ? 0.416 -1.558 13.586 1.00 90.94 301 THR A CA 1
ATOM 2100 C C . THR A 1 301 ? -0.333 -2.483 12.653 1.00 90.94 301 THR A C 1
ATOM 2102 O O . THR A 1 301 ? -1.213 -3.222 13.089 1.00 90.94 301 THR A O 1
ATOM 2105 N N . GLY A 1 302 ? -0.044 -2.402 11.360 1.00 91.19 302 GLY A N 1
ATOM 2106 C CA . GLY A 1 302 ? -0.680 -3.247 10.356 1.00 91.19 302 GLY A CA 1
ATOM 2107 C C . GLY A 1 302 ? -0.453 -2.783 8.932 1.00 91.19 302 GLY A C 1
ATOM 2108 O O . GLY A 1 302 ? -0.025 -1.658 8.682 1.00 91.19 302 GLY A O 1
ATOM 2109 N N . ALA A 1 303 ? -0.821 -3.652 8.002 1.00 92.31 303 ALA A N 1
ATOM 2110 C CA . ALA A 1 303 ? -0.945 -3.328 6.600 1.00 92.31 303 ALA A CA 1
ATOM 2111 C C . ALA A 1 303 ? -2.256 -2.573 6.323 1.00 92.31 303 ALA A C 1
ATOM 2113 O O . ALA A 1 303 ? -3.321 -2.903 6.862 1.00 92.31 303 ALA A O 1
ATOM 2114 N N . ILE A 1 304 ? -2.164 -1.582 5.441 1.00 94.19 304 ILE A N 1
ATOM 2115 C CA . ILE A 1 304 ? -3.270 -0.893 4.785 1.00 94.19 304 ILE A CA 1
ATOM 2116 C C . ILE A 1 304 ? -3.316 -1.403 3.343 1.00 94.19 304 ILE A C 1
ATOM 2118 O O . ILE A 1 304 ? -2.348 -1.247 2.599 1.00 94.19 304 ILE A O 1
ATOM 2122 N N . TYR A 1 305 ? -4.433 -2.008 2.948 1.00 96.56 305 TYR A N 1
ATOM 2123 C CA . TYR A 1 305 ? -4.628 -2.564 1.612 1.00 96.56 305 TYR A CA 1
ATOM 2124 C C . TYR A 1 305 ? -5.834 -1.932 0.913 1.00 96.56 305 TYR A C 1
ATOM 2126 O O . TYR A 1 305 ? -6.985 -2.246 1.209 1.00 96.56 305 TYR A O 1
ATOM 2134 N N . ALA A 1 306 ? -5.578 -1.025 -0.022 1.00 96.31 306 ALA A N 1
ATOM 2135 C CA . ALA A 1 306 ? -6.615 -0.314 -0.761 1.00 96.31 306 ALA A CA 1
ATOM 2136 C C . ALA A 1 306 ? -6.271 -0.302 -2.263 1.00 96.31 306 ALA A C 1
ATOM 2138 O O . ALA A 1 306 ? -5.940 0.753 -2.810 1.00 96.31 306 ALA A O 1
ATOM 2139 N N . PRO A 1 307 ? -6.289 -1.475 -2.929 1.00 95.38 307 PRO A N 1
ATOM 2140 C CA . PRO A 1 307 ? -5.655 -1.688 -4.235 1.00 95.38 307 PRO A CA 1
ATOM 2141 C C . PRO A 1 307 ? -6.206 -0.805 -5.357 1.00 95.38 307 PRO A C 1
ATOM 2143 O O . PRO A 1 307 ? -5.488 -0.558 -6.321 1.00 95.38 307 PRO A O 1
ATOM 2146 N N . ASP A 1 308 ? -7.435 -0.302 -5.206 1.00 94.75 308 ASP A N 1
ATOM 2147 C CA . ASP A 1 308 ? -8.126 0.565 -6.167 1.00 94.75 308 ASP A CA 1
ATOM 2148 C C . ASP A 1 308 ? -8.229 2.033 -5.704 1.00 94.75 308 ASP A C 1
ATOM 2150 O O . ASP A 1 308 ? -8.735 2.888 -6.435 1.00 94.75 308 ASP A O 1
ATOM 2154 N N . ALA A 1 309 ? -7.753 2.350 -4.496 1.00 95.75 309 ALA A N 1
ATOM 2155 C CA . ALA A 1 309 ? -7.941 3.657 -3.877 1.00 95.75 309 ALA A CA 1
ATOM 2156 C C . ALA A 1 309 ? -6.759 4.607 -4.096 1.00 95.75 309 ALA A C 1
ATOM 2158 O O . ALA A 1 309 ? -5.603 4.190 -4.213 1.00 95.75 309 ALA A O 1
ATOM 2159 N N . ASN A 1 310 ? -7.039 5.912 -4.041 1.00 95.19 310 ASN A N 1
ATOM 2160 C CA . ASN A 1 310 ? -6.009 6.895 -3.727 1.00 95.19 310 ASN A CA 1
ATOM 2161 C C . ASN A 1 310 ? -5.823 6.985 -2.206 1.00 95.19 310 ASN A C 1
ATOM 2163 O O . ASN A 1 310 ? -6.757 7.361 -1.492 1.00 95.19 310 ASN A O 1
ATOM 2167 N N . LEU A 1 311 ? -4.625 6.650 -1.726 1.00 93.38 311 LEU A N 1
ATOM 2168 C CA . LEU A 1 311 ? -4.217 6.861 -0.343 1.00 93.38 311 LEU A CA 1
ATOM 2169 C C . LEU A 1 311 ? -3.756 8.309 -0.161 1.00 93.38 311 LEU A C 1
ATOM 2171 O O . LEU A 1 311 ? -2.685 8.686 -0.632 1.00 93.38 311 LEU A O 1
ATOM 2175 N N . ILE A 1 312 ? -4.547 9.108 0.548 1.00 92.12 312 ILE A N 1
ATOM 2176 C CA . ILE A 1 312 ? -4.262 10.517 0.813 1.00 92.12 312 ILE A CA 1
ATOM 2177 C C . ILE A 1 312 ? -3.873 10.706 2.279 1.00 92.12 312 ILE A C 1
ATOM 2179 O O . ILE A 1 312 ? -4.647 10.378 3.177 1.00 92.12 312 ILE A O 1
ATOM 2183 N N . ILE A 1 313 ? -2.702 11.292 2.525 1.00 88.25 313 ILE A N 1
ATOM 2184 C CA . ILE A 1 313 ? -2.266 11.702 3.866 1.00 88.25 313 ILE A CA 1
ATOM 2185 C C . ILE A 1 313 ? -2.151 13.222 3.887 1.00 88.25 313 ILE A C 1
ATOM 2187 O O . ILE A 1 313 ? -1.254 13.800 3.278 1.00 88.25 313 ILE A O 1
ATOM 2191 N N . ASP A 1 314 ? -3.088 13.866 4.571 1.00 85.00 314 ASP A N 1
ATOM 2192 C CA . ASP A 1 314 ? -3.322 15.307 4.523 1.00 85.00 314 ASP A CA 1
ATOM 2193 C C . ASP A 1 314 ? -3.287 15.917 5.930 1.00 85.00 314 ASP A C 1
ATOM 2195 O O . ASP A 1 314 ? -4.301 16.010 6.613 1.00 85.00 314 ASP A O 1
ATOM 2199 N N . GLY A 1 315 ? -2.093 16.275 6.398 1.00 73.94 315 GLY A N 1
ATOM 2200 C CA . GLY A 1 315 ? -1.835 16.855 7.721 1.00 73.94 315 GLY A CA 1
ATOM 2201 C C . GLY A 1 315 ? -0.686 16.153 8.445 1.00 73.94 315 GLY A C 1
ATOM 2202 O O . GLY A 1 315 ? -0.061 15.258 7.881 1.00 73.94 315 GLY A O 1
ATOM 2203 N N . ASP A 1 316 ? -0.402 16.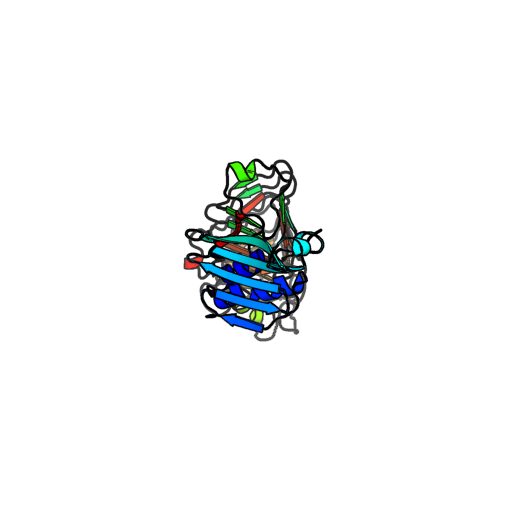550 9.689 1.00 66.31 316 ASP A N 1
ATOM 2204 C CA . ASP A 1 316 ? 0.640 15.924 10.512 1.00 66.31 316 ASP A CA 1
ATOM 2205 C C . ASP A 1 316 ? 0.138 14.593 11.073 1.00 66.31 316 ASP A C 1
ATOM 2207 O O . ASP A 1 316 ? -0.323 14.475 12.212 1.00 66.31 316 ASP A O 1
ATOM 2211 N N . ASN A 1 317 ? 0.187 13.573 10.227 1.00 58.22 317 ASN A N 1
ATOM 2212 C CA . ASN A 1 317 ? -0.068 12.206 10.620 1.00 58.22 317 ASN A CA 1
ATOM 2213 C C . ASN A 1 317 ? 1.245 11.613 11.107 1.00 58.22 317 ASN A C 1
ATOM 2215 O O . ASN A 1 317 ? 1.980 10.936 10.387 1.00 58.22 317 ASN A O 1
ATOM 2219 N N . GLY A 1 318 ? 1.503 11.821 12.394 1.00 48.19 318 GLY A N 1
ATOM 2220 C CA . GLY A 1 318 ? 2.278 10.856 13.148 1.00 48.19 318 GLY A CA 1
ATOM 2221 C C . GLY A 1 318 ? 1.475 9.563 13.215 1.00 48.19 318 GLY A C 1
ATOM 2222 O O . GLY A 1 318 ? 0.911 9.267 14.261 1.00 48.19 318 GLY A O 1
ATOM 2223 N N . ALA A 1 319 ? 1.409 8.791 12.126 1.00 50.31 319 ALA A N 1
ATOM 2224 C CA . ALA A 1 319 ? 1.248 7.351 12.238 1.00 50.31 319 ALA A CA 1
ATOM 2225 C C . ALA A 1 319 ? 2.518 6.861 12.946 1.00 50.31 319 ALA A C 1
ATOM 2227 O O . ALA A 1 319 ? 3.467 6.382 12.340 1.00 50.31 319 ALA A O 1
ATOM 2228 N N . ALA A 1 320 ? 2.584 7.088 14.257 1.00 44.81 320 ALA A N 1
ATOM 2229 C CA . ALA A 1 320 ? 3.672 6.680 15.128 1.00 44.81 320 ALA A CA 1
ATOM 2230 C C . ALA A 1 320 ? 3.507 5.185 15.419 1.00 44.81 320 ALA A C 1
ATOM 2232 O O . ALA A 1 320 ? 3.394 4.754 16.563 1.00 44.81 320 ALA A O 1
ATOM 2233 N N . GLY A 1 321 ? 3.374 4.407 14.352 1.00 55.81 321 GLY A N 1
ATOM 2234 C CA . GLY A 1 321 ? 3.534 2.976 14.367 1.00 55.81 321 GLY A CA 1
ATOM 2235 C C . GLY A 1 321 ? 4.953 2.684 13.942 1.00 55.81 321 GLY A C 1
ATOM 2236 O O . GLY A 1 321 ? 5.354 3.077 12.849 1.00 55.81 321 GLY A O 1
ATOM 2237 N N . ASP A 1 322 ? 5.694 1.957 14.771 1.00 64.56 322 ASP A N 1
ATOM 2238 C CA . ASP A 1 322 ? 6.996 1.422 14.373 1.00 64.56 322 ASP A CA 1
ATOM 2239 C C . ASP A 1 322 ? 6.861 0.449 13.191 1.00 64.56 322 ASP A C 1
ATOM 2241 O O . ASP A 1 322 ? 7.864 0.080 12.606 1.00 64.56 322 ASP A O 1
ATOM 2245 N N . CYS A 1 323 ? 5.638 0.057 12.813 1.00 81.31 323 CYS A N 1
ATOM 2246 C CA . CYS A 1 323 ? 5.395 -0.899 11.755 1.00 81.31 323 CYS A CA 1
ATOM 2247 C C . CYS A 1 323 ? 4.059 -0.677 11.013 1.00 81.31 323 CYS A C 1
ATOM 2249 O O . CYS A 1 323 ? 2.992 -1.079 11.489 1.00 81.31 323 CYS A O 1
ATOM 2251 N N . VAL A 1 324 ? 4.111 -0.052 9.834 1.00 85.88 324 VAL A N 1
ATOM 2252 C CA . VAL A 1 324 ? 2.952 0.123 8.939 1.00 85.88 324 VAL A CA 1
ATOM 2253 C C . VAL A 1 324 ? 3.396 -0.041 7.490 1.00 85.88 324 VAL A C 1
ATOM 2255 O O . VAL A 1 324 ? 4.301 0.660 7.041 1.00 85.88 324 VAL A O 1
ATOM 2258 N N . TYR A 1 325 ? 2.699 -0.902 6.746 1.00 89.50 325 TYR A N 1
ATOM 2259 C CA . TYR A 1 325 ? 2.855 -1.034 5.296 1.00 89.50 325 TYR A CA 1
ATOM 2260 C C . TYR A 1 325 ? 1.587 -0.590 4.574 1.00 89.50 325 TYR A C 1
ATOM 2262 O O . TYR A 1 325 ? 0.484 -0.862 5.038 1.00 89.50 325 TYR A O 1
ATOM 2270 N N . ALA A 1 326 ? 1.718 0.051 3.419 1.00 92.19 326 ALA A N 1
ATOM 2271 C CA . ALA A 1 326 ? 0.584 0.502 2.627 1.00 92.19 326 ALA A CA 1
ATOM 2272 C C . ALA A 1 326 ? 0.712 0.078 1.162 1.00 92.19 326 ALA A C 1
ATOM 2274 O O . ALA A 1 326 ? 1.720 0.339 0.508 1.00 92.19 326 ALA A O 1
ATOM 2275 N N . VAL A 1 327 ? -0.346 -0.536 0.638 1.00 94.31 327 VAL A N 1
ATOM 2276 C CA . VAL A 1 327 ? -0.500 -0.862 -0.782 1.00 94.31 327 VAL A CA 1
ATOM 2277 C C . VAL A 1 327 ? -1.777 -0.194 -1.280 1.00 94.31 327 VAL A C 1
ATOM 2279 O O . VAL A 1 327 ? -2.863 -0.478 -0.770 1.00 94.31 327 VAL A O 1
ATOM 2282 N N . ALA A 1 328 ? -1.647 0.699 -2.259 1.00 95.44 328 ALA A N 1
ATOM 2283 C CA . ALA A 1 328 ? -2.767 1.451 -2.826 1.00 95.44 328 ALA A CA 1
ATOM 2284 C C . ALA A 1 328 ? -2.624 1.638 -4.343 1.00 95.44 328 ALA A C 1
ATOM 2286 O O . ALA A 1 328 ? -1.528 1.470 -4.876 1.00 95.44 328 ALA A O 1
ATOM 2287 N N . ALA A 1 329 ? -3.691 2.012 -5.059 1.00 95.00 329 ALA A N 1
ATOM 2288 C CA . ALA A 1 329 ? -3.575 2.339 -6.487 1.00 95.00 329 ALA A CA 1
ATOM 2289 C C . ALA A 1 329 ? -2.692 3.577 -6.692 1.00 95.00 329 ALA A C 1
ATOM 2291 O O . ALA A 1 329 ? -1.755 3.561 -7.494 1.00 95.00 329 ALA A O 1
ATOM 2292 N N . PHE A 1 330 ? -2.993 4.631 -5.935 1.00 94.44 330 PHE A N 1
ATOM 2293 C CA . PHE A 1 330 ? -2.300 5.915 -5.955 1.00 94.44 330 PHE A CA 1
ATOM 2294 C C . PHE A 1 330 ? -1.957 6.336 -4.530 1.00 94.44 330 PHE A C 1
ATOM 2296 O O . PHE A 1 330 ? -2.582 5.880 -3.572 1.00 94.44 330 PHE A O 1
ATOM 2303 N N . VAL A 1 331 ? -0.963 7.210 -4.395 1.00 93.25 331 VAL A N 1
ATOM 2304 C CA . VAL A 1 331 ? -0.569 7.777 -3.104 1.00 93.25 331 VAL A CA 1
ATOM 2305 C C . VAL A 1 331 ? -0.366 9.277 -3.280 1.00 93.25 331 VAL A C 1
ATOM 2307 O O . VAL A 1 331 ? 0.357 9.706 -4.180 1.00 93.25 331 VAL A O 1
ATOM 2310 N N . THR A 1 332 ? -1.002 10.072 -2.428 1.00 92.94 332 THR A N 1
ATOM 2311 C CA . THR A 1 332 ? -0.859 11.529 -2.373 1.00 92.94 332 THR A CA 1
ATOM 2312 C C . THR A 1 332 ? -0.533 11.954 -0.945 1.00 92.94 332 THR A C 1
ATOM 2314 O O . THR A 1 332 ? -1.320 11.737 -0.025 1.00 92.94 332 THR A O 1
ATOM 2317 N N . LEU A 1 333 ? 0.617 12.589 -0.748 1.00 89.56 333 LEU A N 1
ATOM 2318 C CA . LEU A 1 333 ? 1.038 13.138 0.536 1.00 89.56 333 LEU A CA 1
ATOM 2319 C C . LEU A 1 333 ? 0.958 14.659 0.471 1.00 89.56 333 LEU A C 1
ATOM 2321 O O . LEU A 1 333 ? 1.638 15.268 -0.345 1.00 89.56 333 LEU A O 1
ATOM 2325 N N . LYS A 1 334 ? 0.132 15.261 1.327 1.00 88.25 334 LYS A N 1
ATOM 2326 C CA . LYS A 1 334 ? -0.037 16.720 1.425 1.00 88.25 334 LYS A CA 1
ATOM 2327 C C . LYS A 1 334 ? 0.523 17.326 2.704 1.00 88.25 334 LYS A C 1
ATOM 2329 O O . LYS A 1 334 ? 0.757 18.525 2.765 1.00 88.25 334 LYS A O 1
ATOM 2334 N N . GLY A 1 335 ? 0.710 16.500 3.730 1.00 84.31 335 GLY A N 1
ATOM 2335 C CA . GLY A 1 335 ? 1.292 16.900 5.008 1.00 84.31 335 GLY A CA 1
ATOM 2336 C C . GLY A 1 335 ? 2.496 16.048 5.386 1.00 84.31 335 GLY A C 1
ATOM 2337 O O . GLY A 1 335 ? 3.211 15.534 4.524 1.00 84.31 335 GLY A O 1
ATOM 2338 N N . SER A 1 336 ? 2.708 15.897 6.690 1.00 82.50 336 SER A N 1
ATOM 2339 C CA . SER A 1 336 ? 3.791 15.088 7.243 1.00 82.50 336 SER A CA 1
ATOM 2340 C C . SER A 1 336 ? 3.324 13.659 7.506 1.00 82.50 336 SER A C 1
ATOM 2342 O O . SER A 1 336 ? 2.323 13.438 8.189 1.00 82.50 336 SER A O 1
ATOM 2344 N N . ALA A 1 337 ? 4.077 12.683 7.012 1.00 82.00 337 ALA A N 1
ATOM 2345 C CA . ALA A 1 337 ? 3.825 11.268 7.219 1.00 82.00 337 ALA A CA 1
ATOM 2346 C C . ALA A 1 337 ? 5.082 10.561 7.730 1.00 82.00 337 ALA A C 1
ATOM 2348 O O . ALA A 1 337 ? 6.197 10.799 7.256 1.00 82.00 337 ALA A O 1
ATOM 2349 N N . ARG A 1 338 ? 4.894 9.644 8.681 1.00 82.12 338 ARG A N 1
ATOM 2350 C CA . ARG A 1 338 ? 5.945 8.742 9.146 1.00 82.12 338 ARG A CA 1
ATOM 2351 C C . ARG A 1 338 ? 5.490 7.296 9.018 1.00 82.12 338 ARG A C 1
ATOM 2353 O O . ARG A 1 338 ? 4.412 6.955 9.487 1.00 82.12 338 ARG A O 1
ATOM 2360 N N . PHE A 1 339 ? 6.331 6.471 8.413 1.00 79.50 339 PHE A N 1
ATOM 2361 C CA . PHE A 1 339 ? 6.226 5.013 8.417 1.00 79.50 339 PHE A CA 1
ATOM 2362 C C . PHE A 1 339 ? 7.539 4.450 8.956 1.00 79.50 339 PHE A C 1
ATOM 2364 O O . PHE A 1 339 ? 8.532 5.165 9.039 1.00 79.50 339 PHE A O 1
ATOM 2371 N N . ALA A 1 340 ? 7.566 3.193 9.364 1.00 74.94 340 ALA A N 1
ATOM 2372 C CA . ALA A 1 340 ? 8.796 2.530 9.772 1.00 74.94 340 ALA A CA 1
ATOM 2373 C C . ALA A 1 340 ? 8.654 1.021 9.573 1.00 74.94 340 ALA A C 1
ATOM 2375 O O . ALA A 1 340 ? 7.539 0.498 9.587 1.00 74.94 340 ALA A O 1
ATOM 2376 N N . ASP A 1 341 ? 9.795 0.357 9.396 1.00 73.81 341 ASP A N 1
ATOM 2377 C CA . ASP A 1 341 ? 9.927 -1.102 9.412 1.00 73.81 341 ASP A CA 1
ATOM 2378 C C . ASP A 1 341 ? 10.648 -1.552 10.689 1.00 73.81 341 ASP A C 1
ATOM 2380 O O . ASP A 1 341 ? 11.799 -1.985 10.693 1.00 73.81 341 ASP A O 1
ATOM 2384 N N . GLY A 1 342 ? 9.987 -1.356 11.821 1.00 70.94 342 GLY A N 1
ATOM 2385 C CA . GLY A 1 342 ? 10.441 -1.730 13.155 1.00 70.94 342 GLY A CA 1
ATOM 2386 C C . GLY A 1 342 ? 10.179 -3.200 13.453 1.00 70.94 342 GLY A C 1
ATOM 2387 O O . GLY A 1 342 ? 9.528 -3.502 14.449 1.00 70.94 342 GLY A O 1
ATOM 2388 N N . ASP A 1 343 ? 10.675 -4.092 12.591 1.00 73.44 343 ASP A N 1
ATOM 2389 C CA . ASP A 1 343 ? 10.488 -5.550 12.673 1.00 73.44 343 ASP A CA 1
ATOM 2390 C C . ASP A 1 343 ? 9.030 -5.990 12.440 1.00 73.44 343 ASP A C 1
ATOM 2392 O O . ASP A 1 343 ? 8.405 -6.714 13.220 1.00 73.44 343 ASP A O 1
ATOM 2396 N N . CYS A 1 344 ? 8.460 -5.520 11.332 1.00 79.12 344 CYS A N 1
ATOM 2397 C CA . CYS A 1 344 ? 7.080 -5.807 10.960 1.00 79.12 344 CYS A CA 1
ATOM 2398 C C . CYS A 1 344 ? 6.765 -7.284 10.728 1.00 79.12 344 CYS A C 1
ATOM 2400 O O . CYS A 1 344 ? 5.634 -7.736 10.938 1.00 79.12 344 CYS A O 1
ATOM 2402 N N . GLU A 1 345 ? 7.763 -8.055 10.317 1.00 79.56 345 GLU A N 1
ATOM 2403 C CA . GLU A 1 345 ? 7.625 -9.493 10.127 1.00 79.56 345 GLU A CA 1
ATOM 2404 C C . GLU A 1 345 ? 7.336 -10.205 11.457 1.00 79.56 345 GLU A C 1
ATOM 2406 O O . GLU A 1 345 ? 6.506 -11.117 11.502 1.00 79.56 345 GLU A O 1
ATOM 2411 N N . ALA A 1 346 ? 7.933 -9.747 12.566 1.00 74.31 346 ALA A N 1
ATOM 2412 C CA . ALA A 1 346 ? 7.714 -10.325 13.893 1.00 74.31 346 ALA A CA 1
ATOM 2413 C C . ALA A 1 346 ? 6.265 -10.182 14.388 1.00 74.31 346 ALA A C 1
ATOM 2415 O O . ALA A 1 346 ? 5.811 -10.964 15.228 1.00 74.31 346 ALA A O 1
ATOM 2416 N N . VAL A 1 347 ? 5.517 -9.217 13.849 1.00 74.69 347 VAL A N 1
ATOM 2417 C CA . VAL A 1 347 ? 4.087 -9.016 14.133 1.00 74.69 347 VAL A CA 1
ATOM 2418 C C . VAL A 1 347 ? 3.173 -9.604 13.048 1.00 74.69 347 VAL A C 1
ATOM 2420 O O . VAL A 1 347 ? 1.969 -9.349 13.043 1.00 74.69 347 VAL A O 1
ATOM 2423 N N . GLY A 1 348 ? 3.713 -10.451 12.167 1.00 76.25 348 GLY A N 1
ATOM 2424 C CA . GLY A 1 348 ? 2.949 -11.225 11.188 1.00 76.25 348 GLY A CA 1
ATOM 2425 C C . GLY A 1 348 ? 2.593 -10.464 9.912 1.00 76.25 348 GLY A C 1
ATOM 2426 O O . GLY A 1 348 ? 1.710 -10.912 9.181 1.00 76.25 348 GLY A O 1
ATOM 2427 N N . MET A 1 349 ? 3.240 -9.326 9.637 1.00 81.75 349 MET A N 1
ATOM 2428 C CA . MET A 1 349 ? 3.059 -8.626 8.366 1.00 81.75 349 MET A CA 1
ATOM 2429 C C . MET A 1 349 ? 3.914 -9.249 7.276 1.00 81.75 349 MET A C 1
ATOM 2431 O O . MET A 1 349 ? 5.075 -9.590 7.489 1.00 81.75 349 MET A O 1
ATOM 2435 N N . MET A 1 350 ? 3.327 -9.362 6.088 1.00 81.31 350 MET A N 1
ATOM 2436 C CA . MET A 1 350 ? 4.068 -9.749 4.901 1.00 81.31 350 MET A CA 1
ATOM 2437 C C . MET A 1 350 ? 4.833 -8.526 4.369 1.00 81.31 350 MET A C 1
ATOM 2439 O O . MET A 1 350 ? 4.200 -7.522 4.043 1.00 81.31 350 MET A O 1
ATOM 2443 N N . PRO A 1 351 ? 6.167 -8.586 4.271 1.00 79.56 351 PRO A N 1
ATOM 2444 C CA . PRO A 1 351 ? 6.981 -7.498 3.743 1.00 79.56 351 PRO A CA 1
ATOM 2445 C C . PRO A 1 351 ? 6.701 -7.262 2.257 1.00 79.56 351 PRO A C 1
ATOM 2447 O O . PRO A 1 351 ? 6.505 -8.196 1.471 1.00 79.56 351 PRO A O 1
ATOM 2450 N N . ILE A 1 352 ? 6.743 -5.995 1.846 1.00 79.12 352 ILE A N 1
ATOM 2451 C CA . ILE A 1 352 ? 6.695 -5.619 0.433 1.00 79.12 352 ILE A CA 1
ATOM 2452 C C . ILE A 1 352 ? 8.125 -5.650 -0.102 1.00 79.12 352 ILE A C 1
ATOM 2454 O O . ILE A 1 352 ? 8.837 -4.647 -0.099 1.00 79.12 352 ILE A O 1
ATOM 2458 N N . HIS A 1 353 ? 8.581 -6.818 -0.539 1.00 70.19 353 HIS A N 1
ATOM 2459 C CA . HIS A 1 353 ? 9.910 -6.926 -1.130 1.00 70.19 353 HIS A CA 1
ATOM 2460 C C . HIS A 1 353 ? 9.968 -6.230 -2.494 1.00 70.19 353 HIS A C 1
ATOM 2462 O O . HIS A 1 353 ? 9.134 -6.475 -3.371 1.00 70.19 353 HIS A O 1
ATOM 2468 N N . ASP A 1 354 ? 10.982 -5.387 -2.698 1.00 58.59 354 ASP A N 1
ATOM 2469 C CA . ASP A 1 354 ? 11.284 -4.863 -4.028 1.00 58.59 354 ASP A CA 1
ATOM 2470 C C . ASP A 1 354 ? 11.845 -5.976 -4.936 1.00 58.59 354 ASP A C 1
ATOM 2472 O O . ASP A 1 354 ? 12.486 -6.936 -4.494 1.00 58.59 354 ASP A O 1
ATOM 2476 N N . LEU A 1 355 ? 11.618 -5.835 -6.241 1.00 55.84 355 LEU A N 1
ATOM 2477 C CA . LEU A 1 355 ? 12.187 -6.707 -7.255 1.00 55.84 355 LEU A CA 1
ATOM 2478 C C . LEU A 1 355 ? 13.718 -6.638 -7.199 1.00 55.84 355 LEU A C 1
ATOM 2480 O O . LEU A 1 355 ? 14.320 -5.568 -7.101 1.00 55.84 355 LEU A O 1
ATOM 2484 N N . SER A 1 356 ? 14.362 -7.800 -7.322 1.00 46.50 356 SER A N 1
ATOM 2485 C CA . SER A 1 356 ? 15.814 -7.980 -7.151 1.00 46.50 356 SER A CA 1
ATOM 2486 C C . SER A 1 356 ? 16.702 -7.258 -8.178 1.00 46.50 356 SER A C 1
ATOM 2488 O O . SER A 1 356 ? 17.928 -7.387 -8.137 1.00 46.50 356 SER A O 1
ATOM 2490 N N . GLY A 1 357 ? 16.138 -6.456 -9.082 1.00 50.53 357 GLY A N 1
ATOM 2491 C CA . GLY A 1 357 ? 16.941 -5.618 -9.951 1.00 50.53 357 GLY A CA 1
ATOM 2492 C C . GLY A 1 357 ? 16.162 -4.610 -10.778 1.00 50.53 357 GLY A C 1
ATOM 2493 O O . GLY A 1 357 ? 14.972 -4.746 -11.050 1.00 50.53 357 GLY A O 1
ATOM 2494 N N . VAL A 1 358 ? 16.899 -3.597 -11.218 1.00 53.06 358 VAL A N 1
ATOM 2495 C CA . VAL A 1 358 ? 16.413 -2.526 -12.089 1.00 53.06 358 VAL A CA 1
ATOM 2496 C C . VAL A 1 358 ? 16.922 -2.801 -13.489 1.00 53.06 358 VAL A C 1
ATOM 2498 O O . VAL A 1 358 ? 18.136 -2.849 -13.691 1.00 53.06 358 VAL A O 1
ATOM 2501 N N . ALA A 1 359 ? 16.019 -2.988 -14.450 1.00 52.69 359 ALA A N 1
ATOM 2502 C CA . ALA A 1 359 ? 16.390 -2.978 -15.857 1.00 52.69 359 ALA A CA 1
ATOM 2503 C C . ALA A 1 359 ? 16.973 -1.599 -16.188 1.00 52.69 359 ALA A C 1
ATOM 2505 O O . ALA A 1 359 ? 16.371 -0.594 -15.858 1.00 52.69 359 ALA A O 1
ATOM 2506 N N . SER A 1 360 ? 18.151 -1.522 -16.791 1.00 56.88 360 SER A N 1
ATOM 2507 C CA . SER A 1 360 ? 18.748 -0.260 -17.221 1.00 56.88 360 SER A CA 1
ATOM 2508 C C . SER A 1 360 ? 19.290 -0.405 -18.634 1.00 56.88 360 SER A C 1
ATOM 2510 O O . SER A 1 360 ? 19.807 -1.462 -19.011 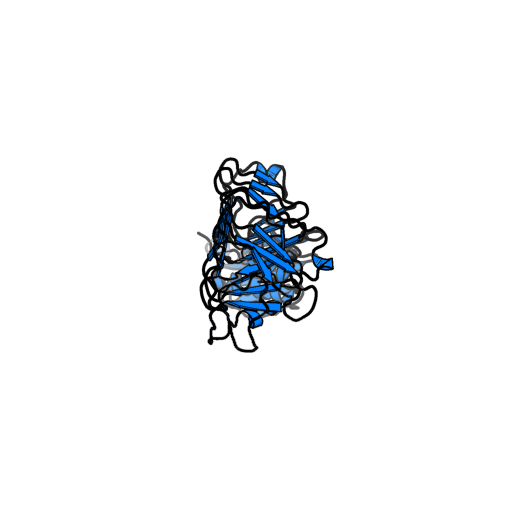1.00 56.88 360 SER A O 1
ATOM 2512 N N . LEU A 1 361 ? 19.139 0.652 -19.429 1.00 50.97 361 LEU A N 1
ATOM 2513 C CA . LEU A 1 361 ? 19.669 0.738 -20.784 1.00 50.97 361 LEU A CA 1
ATOM 2514 C C . LEU A 1 361 ? 21.163 1.028 -20.714 1.00 50.97 361 LEU A C 1
ATOM 2516 O O . LEU A 1 361 ? 21.562 2.024 -20.119 1.00 50.97 361 LEU A O 1
ATOM 2520 N N . VAL A 1 362 ? 21.975 0.168 -21.321 1.00 59.16 362 VAL A N 1
ATOM 2521 C CA . VAL A 1 362 ? 23.434 0.336 -21.309 1.00 59.16 362 VAL A CA 1
ATOM 2522 C C . VAL A 1 362 ? 23.924 0.934 -22.625 1.00 59.16 362 VAL A C 1
ATOM 2524 O O . VAL A 1 362 ? 24.773 1.818 -22.611 1.00 59.16 362 VAL A O 1
ATOM 2527 N N . GLU A 1 363 ? 23.381 0.464 -23.751 1.00 50.03 363 GLU A N 1
ATOM 2528 C CA . GLU A 1 363 ? 23.767 0.872 -25.111 1.00 50.03 363 GLU A CA 1
ATOM 2529 C C . GLU A 1 363 ? 22.644 0.509 -26.081 1.00 50.03 363 GLU A C 1
ATOM 2531 O O . GLU A 1 363 ? 22.315 -0.688 -26.146 1.00 50.03 363 GLU A O 1
#

Radius of gyration: 25.42 Å; Cα contacts (8 Å, |Δi|>4): 1080; chains: 1; bounding box: 59×45×84 Å

pLDDT: mean 80.23, std 13.97, range [26.83, 97.5]

Organism: NCBI:txid1017181

Solvent-accessible surface area (backbone atoms only — not comparable to full-atom values): 17366 Å² total; per-residue (Å²): 136,83,75,85,58,25,48,50,57,6,36,24,43,22,38,74,67,78,36,54,39,58,15,49,54,41,23,50,54,37,37,34,76,73,71,43,68,86,46,57,74,47,70,77,54,58,41,35,38,34,38,39,34,91,59,35,39,36,41,34,37,50,42,89,98,41,35,36,37,43,36,38,37,32,62,40,75,38,86,73,58,38,80,81,41,97,58,58,54,41,81,47,74,51,71,40,34,20,30,35,47,71,40,95,67,41,50,42,29,35,33,39,23,55,30,61,88,37,59,32,39,34,34,6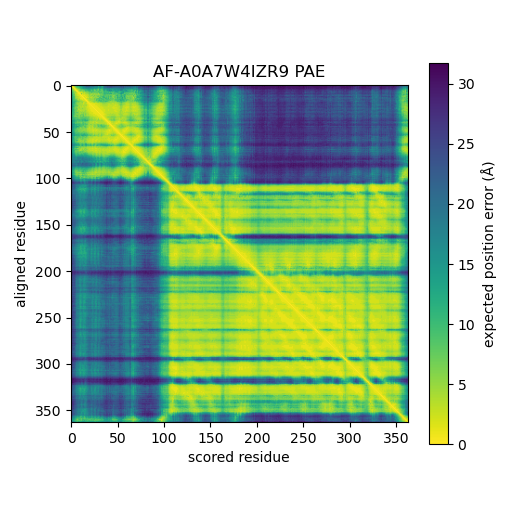1,62,9,31,43,38,21,62,74,12,18,45,34,30,16,6,30,33,41,52,29,63,78,45,44,80,43,52,54,32,43,39,14,27,26,55,66,33,60,86,84,54,67,64,57,76,82,38,54,64,40,56,49,26,52,65,66,78,76,87,49,50,87,64,44,50,78,69,65,67,55,38,88,46,64,44,72,73,70,86,90,64,40,69,42,70,46,52,60,92,76,36,9,28,47,58,57,57,68,53,52,62,37,37,40,46,61,36,60,34,34,28,54,40,58,37,38,39,32,54,56,20,35,43,34,31,53,33,27,25,40,36,23,56,16,34,38,40,36,31,29,46,27,27,36,42,39,28,21,18,59,60,71,85,54,30,10,32,24,38,36,32,68,13,64,38,34,35,39,36,26,62,31,77,25,33,41,35,26,28,38,42,22,66,66,6,39,38,34,38,43,30,55,32,48,40,65,16,54,23,34,35,38,36,18,21,26,37,38,32,54,19,37,42,41,41,24,65,63,58,37,59,84,51,34,31,83,76,43,69,46,60,48,26,36,32,40,84,76,80

Secondary structure (DSSP, 8-state):
-----HHHHHHHHHHHH--HHHHHHHHHHHHHHTTPPP-EEEE-SSSEEEEEETTEEEEEEEETTTEEEEEEEEEEE-TTGGGTSS-SEEEEEEEEEEEEEE-SSPPEEEEEE--TT-EEEE-TT-EEEETT-EEEESSEEEE-TT-EEEESEEEESS-EESTT-THHHHSEEE-SPPPPP-SSHHHHGGGG---SEEEEPPTT-SEEPPPPTTEEEE----SEEEEEPSEEEEESS-EEE-TTEEEEEESEEEEESS-EEE-TT-EEEEE--SSSTTTTEEEEE-SSEEEEES-S-BEEEEEEEEEEEEEEEES-B-B--SEEEEEEEEEEE-SEEE--BSSGGGGTPPPEEPPSEEEEE--

Mean predicted aligned error: 12.83 Å

Foldseek 3Di:
DQPDQLQQQLLLQCLAPVANLSSAVSSLVVVCVRPDPAADWDDPSHAWIWGDDVQKIWIWGADPPGKIKIKIWGWAADPPCVVPDVDRTDIDMDMWMKGWPFDPFDFFAQEEAQALADEAEEAACAEEAAVRHEHYYNHEYEYYHNYHYHHAEYYYLAYHDDPPDCVCVVHPYHHNFRRDDDPCCVQCVVVLPFQPAEDEDDPPDQEDEADPPSYAYQDEADADHHEYEADEHRHEEEHHHDANYEYAYEQYAYHYAEAYEYEARYEYHYAHACDDSRHQHHYEYQYQEYEYAHHYNYAYQGEHYHANYEYEYHEQDCNVYLHYHYYYNYYYTHHYDYHYPNPSVVSNHDTRTDRRTGIDTDD

Nearest PDB structures (foldseek):
  4dn7-assembly1_B  TM=1.435E-01  e=6.352E+00  Methanosarcina mazei Go1

Sequence (363 aa):
MWPISPRWQGVARYGARGQAADALDTAAAVAELNGLPAGTRSGDGATTLTDSAGAYVATITFAPPAILTVTIVKEAPRLFSALFLTSGTQPVSARAVARLMPRAHGGTACILALSGMGETVLDDGASLSMPGCDLRTNGMLTLGTEAAIDVANLVAGGTIGPDGNSVCSALTCVQHAAQAADPYADLYGALLGVPPHSVTLPLGQTMLGPPPTGVAYAWQPDGGAYTLAPGVYYINGDFRVNAGTTLSGTGVTIIANGNVVIDGAASLHLTAPTTGASAGLLFASTGGLFQFTGGATTTLTGAIYAPDANLIIDGDNGAAGDCVYAVAAFVTLKGSARFADGDCEAVGMMPIHDLSGVASLVE